Protein AF-0000000079854352 (afdb_homodimer)

Secondary structure (DSSP, 8-state):
-EEEEEPP----S-B-TT-EEEEEEEEEESEEEEEEEEEEESS-EEEEETTEEEEE-EEEEEEEE-GGG-EEEEEEESSSSSEEEEEEEEEHHHHHHH-SS--EEEEEEEEETTEEEEEEEEE-SS-EEEEEEEEEBSS-EEEEE--/-EEEEEPP----S-B-TT-EEEEEEEEEESEEEEEEEEEEESS-EEEEETTEEEEE-EEEEEEEE-GGG-EEEEEEEESSSSEEEEEEEEEHHHHHHH-SS--EEEEEEEEETTEEEEEEEEE-SS-EEEEEEEEEBSS-EEEEE--

Radius of gyration: 18.86 Å; Cα contacts (8 Å, |Δi|>4): 832; chains: 2; bounding box: 41×50×51 Å

Nearest PDB structures (foldseek):
  5j0c-assembly1_A  TM=2.618E-01  e=2.221E-01  Homo sapiens
  3rd7-assembly1_A  TM=5.286E-01  e=3.498E+00  Mycobacterium avium 104
  1xkz-assembly2_D  TM=5.334E-01  e=1.649E+00  Staphylococcus aureus
  4qfw-assembly2_B  TM=4.850E-01  e=5.774E+00  Yersinia pestis
  6byt-assembly1_A  TM=2.662E-01  e=8.596E-01  Alteromonas sp. LOR

Sequence (294 aa):
MKKTIRKNIINIPYSLHDSHIKKIKIQKIDDEDFVNIKILFKEGFYVPKDNDTIQIKGKLLFKQVDLDCSFVYIMGIKGLNCGKIAGRKYSLKSFVEKYEKVDMEIIDATYGYNMSNFSGYMYFKHKIKEFTIELYHFGDMIFLTEIMKKTIRKNIINIPYSLHDSHIKKIKIQKIDDEDFVNIKILFKEGFYVPKDNDTIQIKGKLLFKQVDLDCSFVYIMGIKGLNCGKIAGRKYSLKSFVEKYEKVDMEIIDATYGYNMSNFSGYMYFKHKIKEFTIELYHFGDMIFLTEI

Solvent-accessible surface area (backbone atoms only — not comparable to full-atom values): 14611 Å² total; per-residue (Å²): 106,42,79,45,79,47,74,65,52,76,86,56,83,59,39,56,61,73,19,33,38,29,34,63,42,83,39,83,51,102,43,93,72,30,25,29,40,38,40,35,36,73,70,17,34,29,32,73,37,96,95,47,72,45,77,38,50,42,36,40,37,35,30,44,26,30,56,93,65,15,34,33,37,43,34,37,60,51,64,91,84,41,28,45,31,45,35,36,34,30,42,41,67,58,42,41,69,71,43,66,66,52,46,33,34,27,60,48,57,29,40,18,75,37,34,43,35,40,28,36,40,32,58,52,98,88,47,71,26,38,35,37,38,39,42,27,28,82,42,48,38,31,40,39,27,70,106,105,43,79,46,79,47,73,66,51,79,86,58,84,58,39,54,60,73,19,32,39,30,34,61,43,81,38,84,50,103,42,94,73,31,25,29,39,38,41,35,36,74,71,17,34,30,32,73,38,98,94,47,72,47,76,40,51,41,37,40,38,36,30,44,26,31,55,93,65,15,34,34,37,45,33,36,61,51,62,90,84,41,29,45,30,45,35,36,35,30,42,41,66,58,41,41,70,72,42,66,65,50,46,33,34,27,61,46,58,28,41,20,76,38,34,42,35,39,29,35,39,32,56,52,98,89,49,71,27,39,32,39,39,39,42,26,28,82,41,49,37,31,42,39,28,72,103

pLDDT: mean 93.66, std 7.07, range [67.88, 98.88]

Organism: NCBI:txid1812858

Structure (mmCIF, N/CA/C/O backbone):
data_AF-0000000079854352-model_v1
#
loop_
_entity.id
_entity.type
_entity.pdbx_description
1 polymer 'Uncharacterized protein'
#
loop_
_atom_site.group_PDB
_atom_site.id
_atom_site.type_symbol
_atom_site.label_atom_id
_atom_site.label_alt_id
_atom_site.label_comp_id
_atom_site.label_asym_id
_atom_site.label_entity_id
_atom_site.label_seq_id
_atom_site.pdbx_PDB_ins_code
_atom_site.Cartn_x
_atom_site.Cartn_y
_atom_site.Cartn_z
_atom_site.occupancy
_atom_site.B_iso_or_equiv
_atom_site.auth_seq_id
_atom_site.auth_comp_id
_atom_site.auth_asym_id
_atom_site.auth_atom_id
_atom_site.pdbx_PDB_model_num
ATOM 1 N N . MET A 1 1 ? -12.906 -26.75 -4.938 1 82.56 1 MET A N 1
ATOM 2 C CA . MET A 1 1 ? -12.328 -25.453 -4.59 1 82.56 1 MET A CA 1
ATOM 3 C C . MET A 1 1 ? -13.406 -24.391 -4.465 1 82.56 1 MET A C 1
ATOM 5 O O . MET A 1 1 ? -14.359 -24.375 -5.25 1 82.56 1 MET A O 1
ATOM 9 N N . LYS A 1 2 ? -13.344 -23.797 -3.271 1 91.75 2 LYS A N 1
ATOM 10 C CA . LYS A 1 2 ? -14.273 -22.688 -3.059 1 91.75 2 LYS A CA 1
ATOM 11 C C . LYS A 1 2 ? -13.711 -21.391 -3.613 1 91.75 2 LYS A C 1
ATOM 13 O O . LYS A 1 2 ? -12.523 -21.094 -3.438 1 91.75 2 LYS A O 1
ATOM 18 N N . LYS A 1 3 ? -14.578 -20.688 -4.391 1 92.62 3 LYS A N 1
ATOM 19 C CA . LYS A 1 3 ? -14.203 -19.422 -4.992 1 92.62 3 LYS A CA 1
ATOM 20 C C . LYS A 1 3 ? -14.844 -18.25 -4.246 1 92.62 3 LYS A C 1
ATOM 22 O O . LYS A 1 3 ? -16.047 -18.234 -4.027 1 92.62 3 LYS A O 1
ATOM 27 N N . THR A 1 4 ? -14.023 -17.375 -3.707 1 91.56 4 THR A N 1
ATOM 28 C CA . THR A 1 4 ? -14.5 -16.141 -3.082 1 91.56 4 THR A CA 1
ATOM 29 C C . THR A 1 4 ? -13.945 -14.922 -3.805 1 91.56 4 THR A C 1
ATOM 31 O O . THR A 1 4 ? -12.727 -14.75 -3.898 1 91.56 4 THR A O 1
ATOM 34 N N . ILE A 1 5 ? -14.852 -14.062 -4.266 1 89.81 5 ILE A N 1
ATOM 35 C CA . ILE A 1 5 ? -14.461 -12.922 -5.086 1 89.81 5 ILE A CA 1
ATOM 36 C C . ILE A 1 5 ? -14.367 -11.664 -4.219 1 89.81 5 ILE A C 1
ATOM 38 O O . ILE A 1 5 ? -15.273 -11.383 -3.428 1 89.81 5 ILE A O 1
ATOM 42 N N . ARG A 1 6 ? -13.297 -10.945 -4.258 1 85.12 6 ARG A N 1
ATOM 43 C CA . ARG A 1 6 ? -13.188 -9.578 -3.758 1 85.12 6 ARG A CA 1
ATOM 44 C C . ARG A 1 6 ? -13.297 -8.57 -4.895 1 85.12 6 ARG A C 1
ATOM 46 O O . ARG A 1 6 ? -12.383 -8.453 -5.715 1 85.12 6 ARG A O 1
ATOM 53 N N . LYS A 1 7 ? -14.281 -7.812 -4.824 1 76.56 7 LYS A N 1
ATOM 54 C CA . LYS A 1 7 ? -14.5 -6.855 -5.902 1 76.56 7 LYS A CA 1
ATOM 55 C C . LYS A 1 7 ? -13.602 -5.629 -5.738 1 76.56 7 LYS A C 1
ATOM 57 O O . LYS A 1 7 ? -13.234 -5.27 -4.617 1 76.56 7 LYS A O 1
ATOM 62 N N . ASN A 1 8 ? -13.352 -5.023 -6.836 1 76.94 8 ASN A N 1
ATOM 63 C CA . ASN A 1 8 ? -12.578 -3.789 -6.812 1 76.94 8 ASN A CA 1
ATOM 64 C C . ASN A 1 8 ? -13.344 -2.66 -6.125 1 76.94 8 ASN A C 1
ATOM 66 O O . ASN A 1 8 ? -14.57 -2.611 -6.184 1 76.94 8 ASN A O 1
ATOM 70 N N . ILE A 1 9 ? -12.586 -1.917 -5.402 1 75 9 ILE A N 1
ATOM 71 C CA . ILE A 1 9 ? -13.188 -0.743 -4.781 1 75 9 ILE A CA 1
ATOM 72 C C . ILE A 1 9 ? -13.391 0.347 -5.832 1 75 9 ILE A C 1
ATOM 74 O O . ILE A 1 9 ? -12.43 0.944 -6.316 1 75 9 ILE A O 1
ATOM 78 N N . ILE A 1 10 ? -14.641 0.593 -6.16 1 68.62 10 ILE A N 1
ATOM 79 C CA . ILE A 1 10 ? -14.867 1.55 -7.238 1 68.62 10 ILE A CA 1
ATOM 80 C C . ILE A 1 10 ? -15.664 2.742 -6.711 1 68.62 10 ILE A C 1
ATOM 82 O O . ILE A 1 10 ? -15.656 3.816 -7.316 1 68.62 10 ILE A O 1
ATOM 86 N N . ASN A 1 11 ? -16.297 2.555 -5.621 1 71.31 11 ASN A N 1
ATOM 87 C CA . ASN A 1 11 ? -17.109 3.658 -5.121 1 71.31 11 ASN A CA 1
ATOM 88 C C . ASN A 1 11 ? -16.438 4.355 -3.938 1 71.31 11 ASN A C 1
ATOM 90 O O . ASN A 1 11 ? -16.469 3.848 -2.816 1 71.31 11 ASN A O 1
ATOM 94 N N . ILE A 1 12 ? -15.812 5.395 -4.223 1 78.19 12 ILE A N 1
ATOM 95 C CA . ILE A 1 12 ? -15.188 6.18 -3.164 1 78.19 12 ILE A CA 1
ATOM 96 C C . ILE A 1 12 ? -15.758 7.598 -3.166 1 78.19 12 ILE A C 1
ATOM 98 O O . ILE A 1 12 ? -15.945 8.195 -4.227 1 78.19 12 ILE A O 1
ATOM 102 N N . PRO A 1 13 ? -16.047 8.102 -2.037 1 83.38 13 PRO A N 1
ATOM 103 C CA . PRO A 1 13 ? -16.625 9.453 -1.987 1 83.38 13 PRO A CA 1
ATOM 104 C C . PRO A 1 13 ? -15.648 10.523 -2.484 1 83.38 13 PRO A C 1
ATOM 106 O O . PRO A 1 13 ? -16.078 11.523 -3.057 1 83.38 13 PRO A O 1
ATOM 109 N N . TYR A 1 14 ? -14.375 10.305 -2.273 1 92.38 14 TYR A N 1
ATOM 110 C CA . TYR A 1 14 ? -13.336 11.234 -2.691 1 92.38 14 TYR A CA 1
ATOM 111 C C . TYR A 1 14 ? -12.148 10.484 -3.287 1 92.38 14 TYR A C 1
ATOM 113 O O . TYR A 1 14 ? -11.773 9.414 -2.805 1 92.38 14 TYR A O 1
ATOM 121 N N . SER A 1 15 ? -11.664 11.055 -4.289 1 92.81 15 SER A N 1
ATOM 122 C CA . SER A 1 15 ? -10.445 10.531 -4.902 1 92.81 15 SER A CA 1
ATOM 123 C C . SER A 1 15 ? -9.234 11.367 -4.512 1 92.81 15 SER A C 1
ATOM 125 O O . SER A 1 15 ? -9.242 12.594 -4.66 1 92.81 15 SER A O 1
ATOM 127 N N . LEU A 1 16 ? -8.281 10.672 -4.012 1 96 16 LEU A N 1
ATOM 128 C CA . LEU A 1 16 ? -7.051 11.359 -3.635 1 96 16 LEU A CA 1
ATOM 129 C C . LEU A 1 16 ? -6.051 11.359 -4.785 1 96 16 LEU A C 1
ATOM 131 O O . LEU A 1 16 ? -5.02 12.031 -4.719 1 96 16 LEU A O 1
ATOM 135 N N . HIS A 1 17 ? -6.355 10.57 -5.844 1 95.19 17 HIS A N 1
ATOM 136 C CA . HIS A 1 17 ? -5.48 10.5 -7.008 1 95.19 17 HIS A CA 1
ATOM 137 C C . HIS A 1 17 ? -5.195 11.883 -7.574 1 95.19 17 HIS A C 1
ATOM 139 O O . HIS A 1 17 ? -6.109 12.688 -7.742 1 95.19 17 HIS A O 1
ATOM 145 N N . ASP A 1 18 ? -3.854 12.211 -7.75 1 96 18 ASP A N 1
ATOM 146 C CA . ASP A 1 18 ? -3.34 13.445 -8.344 1 96 18 ASP A CA 1
ATOM 147 C C . ASP A 1 18 ? -3.402 14.602 -7.34 1 96 18 ASP A C 1
ATOM 149 O O . ASP A 1 18 ? -3.055 15.734 -7.672 1 96 18 ASP A O 1
ATOM 153 N N . SER A 1 19 ? -3.943 14.406 -6.176 1 97.69 19 SER A N 1
ATOM 154 C CA . SER A 1 19 ? -3.859 15.445 -5.156 1 97.69 19 SER A CA 1
ATOM 155 C C . SER A 1 19 ? -2.432 15.602 -4.645 1 97.69 19 SER A C 1
ATOM 157 O O . SER A 1 19 ? -1.662 14.641 -4.625 1 97.69 19 SER A O 1
ATOM 159 N N . HIS A 1 20 ? -2.098 16.797 -4.156 1 98.56 20 HIS A N 1
ATOM 160 C CA . HIS A 1 20 ? -0.76 17.094 -3.654 1 98.56 20 HIS A CA 1
ATOM 161 C C . HIS A 1 20 ? -0.781 17.359 -2.154 1 98.56 20 HIS A C 1
ATOM 163 O O . HIS A 1 20 ? -1.388 18.328 -1.702 1 98.56 20 HIS A O 1
ATOM 169 N N . ILE A 1 21 ? -0.129 16.516 -1.43 1 98.81 21 ILE A N 1
ATOM 170 C CA . ILE A 1 21 ? 0.069 16.766 -0.007 1 98.81 21 ILE A CA 1
ATOM 171 C C . ILE A 1 21 ? 1.054 17.922 0.179 1 98.81 21 ILE A C 1
ATOM 173 O O . ILE A 1 21 ? 2.123 17.938 -0.437 1 98.81 21 ILE A O 1
ATOM 177 N N . LYS A 1 22 ? 0.678 18.828 1.023 1 98.62 22 LYS A N 1
ATOM 178 C CA . LYS A 1 22 ? 1.536 19.969 1.292 1 98.62 22 LYS A CA 1
ATOM 179 C C . LYS A 1 22 ? 2.178 19.875 2.674 1 98.62 22 LYS A C 1
ATOM 181 O O . LYS A 1 22 ? 3.277 20.375 2.893 1 98.62 22 LYS A O 1
ATOM 186 N N . LYS A 1 23 ? 1.435 19.234 3.609 1 98.62 23 LYS A N 1
ATOM 187 C CA . LYS A 1 23 ? 1.903 19.172 4.992 1 98.62 23 LYS A CA 1
ATOM 188 C C . LYS A 1 23 ? 1.235 18.016 5.742 1 98.62 23 LYS A C 1
ATOM 190 O O . LYS A 1 23 ? 0.05 17.75 5.543 1 98.62 23 LYS A O 1
ATOM 195 N N . ILE A 1 24 ? 2.006 17.359 6.574 1 98.69 24 ILE A N 1
ATOM 196 C CA . ILE A 1 24 ? 1.508 16.359 7.516 1 98.69 24 ILE A CA 1
ATOM 197 C C . ILE A 1 24 ? 1.731 16.844 8.945 1 98.69 24 ILE A C 1
ATOM 199 O O . ILE A 1 24 ? 2.846 17.234 9.312 1 98.69 24 ILE A O 1
ATOM 203 N N . LYS A 1 25 ? 0.695 16.781 9.727 1 98.44 25 LYS A N 1
ATOM 204 C CA . LYS A 1 25 ? 0.783 17.266 11.094 1 98.44 25 LYS A CA 1
ATOM 205 C C . LYS A 1 25 ? 0.427 16.172 12.094 1 98.44 25 LYS A C 1
ATOM 207 O O . LYS A 1 25 ? -0.536 15.43 11.898 1 98.44 25 LYS A O 1
ATOM 212 N N . ILE A 1 26 ? 1.192 16.156 13.117 1 97.75 26 ILE A N 1
ATOM 213 C CA . ILE A 1 26 ? 0.905 15.258 14.234 1 97.75 26 ILE A CA 1
ATOM 214 C C . ILE A 1 26 ? 0.174 16.031 15.336 1 97.75 26 ILE A C 1
ATOM 216 O O . ILE A 1 26 ? 0.629 17.078 15.766 1 97.75 26 ILE A O 1
ATOM 220 N N . GLN A 1 27 ? -0.909 15.516 15.68 1 97.25 27 GLN A N 1
ATOM 221 C CA . GLN A 1 27 ? -1.675 16.109 16.766 1 97.25 27 GLN A CA 1
ATOM 222 C C . GLN A 1 27 ? -1.725 15.164 17.969 1 97.25 27 GLN A C 1
ATOM 224 O O . GLN A 1 27 ? -2.328 14.094 17.906 1 97.25 27 GLN A O 1
ATOM 229 N N . LYS A 1 28 ? -1.214 15.625 19.016 1 94.81 28 LYS A N 1
ATOM 230 C CA . LYS A 1 28 ? -1.262 14.828 20.234 1 94.81 28 LYS A CA 1
ATOM 231 C C . LYS A 1 28 ? -2.68 14.758 20.797 1 94.81 28 LYS A C 1
ATOM 233 O O . LYS A 1 28 ? -3.441 15.719 20.688 1 94.81 28 LYS A O 1
ATOM 238 N N . ILE A 1 29 ? -2.922 13.617 21.328 1 94.75 29 ILE A N 1
ATOM 239 C CA . ILE A 1 29 ? -4.211 13.43 21.969 1 94.75 29 ILE A CA 1
ATOM 240 C C . ILE A 1 29 ? -3.998 12.898 23.391 1 94.75 29 ILE A C 1
ATOM 242 O O . ILE A 1 29 ? -2.859 12.75 23.844 1 94.75 29 ILE A O 1
ATOM 246 N N . ASP A 1 30 ? -5.16 12.789 24.094 1 88.88 30 ASP A N 1
ATOM 247 C CA . ASP A 1 30 ? -5.09 12.312 25.469 1 88.88 30 ASP A CA 1
ATOM 248 C C . ASP A 1 30 ? -4.801 10.812 25.531 1 88.88 30 ASP A C 1
ATOM 250 O O . ASP A 1 30 ? -5.609 10.039 26.031 1 88.88 30 ASP A O 1
ATOM 254 N N . ASP A 1 31 ? -3.963 10.344 24.797 1 85.12 31 ASP A N 1
ATOM 255 C CA . ASP A 1 31 ? -3.475 8.969 24.75 1 85.12 31 ASP A CA 1
ATOM 256 C C . ASP A 1 31 ? -1.971 8.93 24.484 1 85.12 31 ASP A C 1
ATOM 258 O O . ASP A 1 31 ? -1.459 9.695 23.656 1 85.12 31 ASP A O 1
ATOM 262 N N . GLU A 1 32 ? -1.331 8.156 25.203 1 84 32 GLU A N 1
ATOM 263 C CA . GLU A 1 32 ? 0.126 8.148 25.125 1 84 32 GLU A CA 1
ATOM 264 C C . GLU A 1 32 ? 0.606 7.312 23.938 1 84 32 GLU A C 1
ATOM 266 O O . GLU A 1 32 ? 1.719 7.508 23.453 1 84 32 GLU A O 1
ATOM 271 N N . ASP A 1 33 ? -0.239 6.43 23.5 1 89.88 33 ASP A N 1
ATOM 272 C CA . ASP A 1 33 ? 0.223 5.453 22.516 1 89.88 33 ASP A CA 1
ATOM 273 C C . ASP A 1 33 ? -0.175 5.859 21.094 1 89.88 33 ASP A C 1
ATOM 275 O O . ASP A 1 33 ? 0.385 5.359 20.125 1 89.88 33 ASP A O 1
ATOM 279 N N . PHE A 1 34 ? -1.138 6.809 21.047 1 95.69 34 PHE A N 1
ATOM 280 C CA . PHE A 1 34 ? -1.687 7.129 19.734 1 95.69 34 PHE A CA 1
ATOM 281 C C . PHE A 1 34 ? -1.752 8.641 19.531 1 95.69 34 PHE A C 1
ATOM 283 O O . PHE A 1 34 ? -1.717 9.406 20.5 1 95.69 34 PHE A O 1
ATOM 290 N N . VAL A 1 35 ? -1.766 9.039 18.328 1 97.94 35 VAL A N 1
ATOM 291 C CA . VAL A 1 35 ? -1.919 10.438 17.953 1 97.94 35 VAL A CA 1
ATOM 292 C C . VAL A 1 35 ? -2.93 10.555 16.812 1 97.94 35 VAL A C 1
ATOM 294 O O . VAL A 1 35 ? -3.365 9.547 16.266 1 97.94 35 VAL A O 1
ATOM 297 N N . ASN A 1 36 ? -3.338 11.727 16.594 1 98.06 36 ASN A N 1
ATOM 298 C CA . ASN A 1 36 ? -4.047 12.016 15.352 1 98.06 36 ASN A CA 1
ATOM 299 C C . ASN A 1 36 ? -3.119 12.617 14.305 1 98.06 36 ASN A C 1
ATOM 301 O O . ASN A 1 36 ? -2.158 13.312 14.641 1 98.06 36 ASN A O 1
ATOM 305 N N . ILE A 1 37 ? -3.398 12.336 13.062 1 98.56 37 ILE A N 1
ATOM 306 C CA . ILE A 1 37 ? -2.625 12.883 11.953 1 98.56 37 ILE A CA 1
ATOM 307 C C . ILE A 1 37 ? -3.537 13.703 11.039 1 98.56 37 ILE A C 1
ATOM 309 O O . ILE A 1 37 ? -4.629 13.258 10.688 1 98.56 37 ILE A O 1
ATOM 313 N N . LYS A 1 38 ? -3.074 14.883 10.734 1 98.44 38 LYS A N 1
ATOM 314 C CA . LYS A 1 38 ? -3.738 15.711 9.734 1 98.44 38 LYS A CA 1
ATOM 315 C C . LYS A 1 38 ? -2.893 15.828 8.469 1 98.44 38 LYS A C 1
ATOM 317 O O . LYS A 1 38 ? -1.7 16.141 8.539 1 98.44 38 LYS A O 1
ATOM 322 N N . ILE A 1 39 ? -3.518 15.57 7.363 1 98.69 39 ILE A N 1
ATOM 323 C CA . ILE A 1 39 ? -2.857 15.766 6.078 1 98.69 39 ILE A CA 1
ATOM 324 C C . ILE A 1 39 ? -3.498 16.938 5.344 1 98.69 39 ILE A C 1
ATOM 326 O O . ILE A 1 39 ? -4.703 16.938 5.082 1 98.69 39 ILE A O 1
ATOM 330 N N . LEU A 1 40 ? -2.689 17.859 5.047 1 98.62 40 LEU A N 1
ATOM 331 C CA . LEU A 1 40 ? -3.125 19.062 4.328 1 98.62 40 LEU A CA 1
ATOM 332 C C . LEU A 1 40 ? -2.693 19 2.867 1 98.62 40 LEU A C 1
ATOM 334 O O . LEU A 1 40 ? -1.594 18.531 2.559 1 98.62 40 LEU A O 1
ATOM 338 N N . PHE A 1 41 ? -3.496 19.594 2.039 1 98.5 41 PHE A N 1
ATOM 339 C CA . PHE A 1 41 ? -3.266 19.531 0.601 1 98.5 41 PHE A CA 1
ATOM 340 C C . PHE A 1 41 ? -3.053 20.922 0.025 1 98.5 41 PHE A C 1
ATOM 342 O O . PHE A 1 41 ? -3.582 21.906 0.551 1 98.5 41 PHE A O 1
ATOM 349 N N . LYS A 1 42 ? -2.305 20.984 -1.042 1 97.62 42 LYS A N 1
ATOM 350 C CA . LYS A 1 42 ? -2.068 22.25 -1.725 1 97.62 42 LYS A CA 1
ATOM 351 C C . LYS A 1 42 ? -3.367 22.828 -2.287 1 97.62 42 LYS A C 1
ATOM 353 O O . LYS A 1 42 ? -3.68 24 -2.068 1 97.62 42 LYS A O 1
ATOM 358 N N . GLU A 1 43 ? -4.145 21.938 -2.975 1 96.5 43 GLU A N 1
ATOM 359 C CA . GLU A 1 43 ? -5.352 22.406 -3.646 1 96.5 43 GLU A CA 1
ATOM 360 C C . GLU A 1 43 ? -6.555 21.547 -3.289 1 96.5 43 GLU A C 1
ATOM 362 O O . GLU A 1 43 ? -7.613 21.656 -3.914 1 96.5 43 GLU A O 1
ATOM 367 N N . GLY A 1 44 ? -6.395 20.672 -2.377 1 96.62 44 GLY A N 1
ATOM 368 C CA . GLY A 1 44 ? -7.477 19.766 -2.016 1 96.62 44 GLY A CA 1
ATOM 369 C C . GLY A 1 44 ? -7.406 18.438 -2.736 1 96.62 44 GLY A C 1
ATOM 370 O O . GLY A 1 44 ? -6.316 17.906 -2.984 1 96.62 44 GLY A O 1
ATOM 371 N N . PHE A 1 45 ? -8.562 17.828 -2.818 1 96.62 45 PHE A N 1
ATOM 372 C CA . PHE A 1 45 ? -8.695 16.562 -3.527 1 96.62 45 PHE A CA 1
ATOM 373 C C . PHE A 1 45 ? -9.969 16.547 -4.371 1 96.62 45 PHE A C 1
ATOM 375 O O . PHE A 1 45 ? -10.469 17.609 -4.773 1 96.62 45 PHE A O 1
ATOM 382 N N . TYR A 1 46 ? -10.453 15.312 -4.812 1 94.5 46 TYR A N 1
ATOM 383 C CA . TYR A 1 46 ? -11.414 15.32 -5.906 1 94.5 46 TYR A CA 1
ATOM 384 C C . TYR A 1 46 ? -12.656 14.516 -5.547 1 94.5 46 TYR A C 1
ATOM 386 O O . TYR A 1 46 ? -12.57 13.523 -4.809 1 94.5 46 TYR A O 1
ATOM 394 N N . VAL A 1 47 ? -13.734 14.914 -6.102 1 91 47 VAL A N 1
ATOM 395 C CA . VAL A 1 47 ? -14.984 14.164 -6.086 1 91 47 VAL A CA 1
ATOM 396 C C . VAL A 1 47 ? -15.219 13.516 -7.449 1 91 47 VAL A C 1
ATOM 398 O O . VAL A 1 47 ? -15.266 14.203 -8.469 1 91 47 VAL A O 1
ATOM 401 N N . PRO A 1 48 ? -15.281 12.148 -7.348 1 84.44 48 PRO A N 1
ATOM 402 C CA . PRO A 1 48 ? -15.586 11.508 -8.625 1 84.44 48 PRO A CA 1
ATOM 403 C C . PRO A 1 48 ? -17.016 11.773 -9.094 1 84.44 48 PRO A C 1
ATOM 405 O O . PRO A 1 48 ? -17.953 11.633 -8.312 1 84.44 48 PRO A O 1
ATOM 408 N N . LYS A 1 49 ? -17.172 12.461 -10.242 1 77.69 49 LYS A N 1
ATOM 409 C CA . LYS A 1 49 ? -18.469 12.688 -10.844 1 77.69 49 LYS A CA 1
ATOM 410 C C . LYS A 1 49 ? -18.562 12.07 -12.242 1 77.69 49 LYS A C 1
ATOM 412 O O . LYS A 1 49 ? -17.828 12.477 -13.148 1 77.69 49 LYS A O 1
ATOM 417 N N . ASP A 1 50 ? -19.484 11.109 -12.414 1 72.88 50 ASP A N 1
ATOM 418 C CA . ASP A 1 50 ? -19.719 10.453 -13.695 1 72.88 50 ASP A CA 1
ATOM 419 C C . ASP A 1 50 ? -18.484 10.547 -14.594 1 72.88 50 ASP A C 1
ATOM 421 O O . ASP A 1 50 ? -17.453 9.938 -14.305 1 72.88 50 ASP A O 1
ATOM 425 N N . ASN A 1 51 ? -18.469 11.406 -15.484 1 67.88 51 ASN A N 1
ATOM 426 C CA . ASN A 1 51 ? -17.375 11.492 -16.438 1 67.88 51 ASN A CA 1
ATOM 427 C C . ASN A 1 51 ? -16.453 12.672 -16.141 1 67.88 51 ASN A C 1
ATOM 429 O O . ASN A 1 51 ? -15.828 13.227 -17.047 1 67.88 51 ASN A O 1
ATOM 433 N N . ASP A 1 52 ? -16.594 13.109 -14.93 1 78.5 52 ASP A N 1
ATOM 434 C CA . ASP A 1 52 ? -15.773 14.266 -14.594 1 78.5 52 ASP A CA 1
ATOM 435 C C . ASP A 1 52 ? -15.328 14.219 -13.133 1 78.5 52 ASP A C 1
ATOM 437 O O . ASP A 1 52 ? -15.633 13.258 -12.422 1 78.5 52 ASP A O 1
ATOM 441 N N . THR A 1 53 ? -14.297 14.969 -12.805 1 84.12 53 THR A N 1
ATOM 442 C CA . THR A 1 53 ? -13.859 15.148 -11.422 1 84.12 53 THR A CA 1
ATOM 443 C C . THR A 1 53 ? -13.906 16.625 -11.031 1 84.12 53 THR A C 1
ATOM 445 O O . THR A 1 53 ? -13.594 17.5 -11.836 1 84.12 53 THR A O 1
ATOM 448 N N . ILE A 1 54 ? -14.438 16.891 -9.828 1 90.25 54 ILE A N 1
ATOM 449 C CA . ILE A 1 54 ? -14.461 18.25 -9.281 1 90.25 54 ILE A CA 1
ATOM 450 C C . ILE A 1 54 ? -13.484 18.344 -8.117 1 90.25 54 ILE A C 1
ATOM 452 O O . ILE A 1 54 ? -13.469 17.484 -7.23 1 90.25 54 ILE A O 1
ATOM 456 N N . GLN A 1 55 ? -12.68 19.328 -8.25 1 94.06 55 GLN A N 1
ATOM 457 C CA . GLN A 1 55 ? -11.734 19.562 -7.16 1 94.06 55 GLN A CA 1
ATOM 458 C C . GLN A 1 55 ? -12.422 20.234 -5.973 1 94.06 55 GLN A C 1
ATOM 460 O O . GLN A 1 55 ? -13.242 21.141 -6.156 1 94.06 55 GLN A O 1
ATOM 465 N N . ILE A 1 56 ? -12.102 19.797 -4.766 1 94.94 56 ILE A N 1
ATOM 466 C CA . ILE A 1 56 ? -12.672 20.375 -3.557 1 94.94 56 ILE A CA 1
ATOM 467 C C . ILE A 1 56 ? -11.578 20.594 -2.516 1 94.94 56 ILE A C 1
ATOM 469 O O . ILE A 1 56 ? -10.656 19.781 -2.398 1 94.94 56 ILE A O 1
ATOM 473 N N . LYS A 1 57 ? -11.727 21.672 -1.815 1 96.19 57 LYS A N 1
ATOM 474 C CA . LYS A 1 57 ? -10.789 21.922 -0.723 1 96.19 57 LYS A CA 1
ATOM 475 C C . LYS A 1 57 ? -11.141 21.094 0.505 1 96.19 57 LYS A C 1
ATOM 477 O O . LYS A 1 57 ? -12.32 20.875 0.795 1 96.19 57 LYS A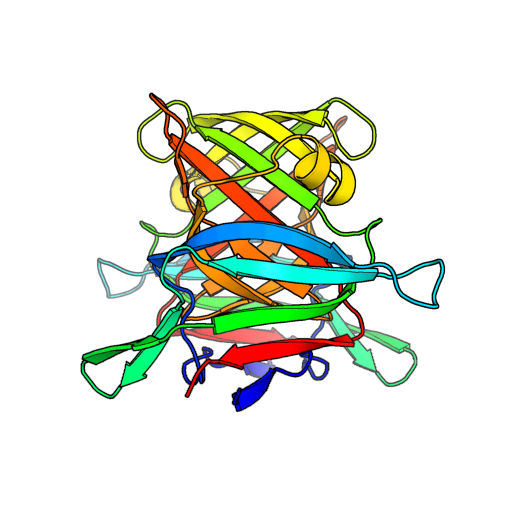 O 1
ATOM 482 N N . GLY A 1 58 ? -10.055 20.672 1.173 1 96 58 GLY A N 1
ATOM 483 C CA . GLY A 1 58 ? -10.266 19.875 2.375 1 96 58 GLY A CA 1
ATOM 484 C C . GLY A 1 58 ? -8.977 19.312 2.947 1 96 58 GLY A C 1
ATOM 485 O O . GLY A 1 58 ? -7.883 19.641 2.473 1 96 58 GLY A O 1
ATOM 486 N N . LYS A 1 59 ? -9.172 18.578 4.031 1 97.31 59 LYS A N 1
ATOM 487 C CA . LYS A 1 59 ? -8.055 17.906 4.68 1 97.31 59 LYS A CA 1
ATOM 488 C C . LYS A 1 59 ? -8.453 16.5 5.148 1 97.31 59 LYS A C 1
ATOM 490 O O . LYS A 1 59 ? -9.633 16.156 5.152 1 97.31 59 LYS A O 1
ATOM 495 N N . LEU A 1 60 ? -7.473 15.695 5.387 1 97.62 60 LEU A N 1
ATOM 496 C CA . LEU A 1 60 ? -7.703 14.375 5.957 1 97.62 60 LEU A CA 1
ATOM 497 C C . LEU A 1 60 ? -7.324 14.344 7.434 1 97.62 60 LEU A C 1
ATOM 499 O O . LEU A 1 60 ? -6.305 14.922 7.828 1 97.62 60 LEU A O 1
ATOM 503 N N . LEU A 1 61 ? -8.172 13.695 8.156 1 97.69 61 LEU A N 1
ATOM 504 C CA . LEU A 1 61 ? -7.879 13.453 9.562 1 97.69 61 LEU A CA 1
ATOM 505 C C . LEU A 1 61 ? -7.875 11.961 9.867 1 97.69 61 LEU A C 1
ATOM 507 O O . LEU A 1 61 ? -8.844 11.258 9.555 1 97.69 61 LEU A O 1
ATOM 511 N N . PHE A 1 62 ? -6.793 11.445 10.422 1 97.62 62 PHE A N 1
ATOM 512 C CA . PHE A 1 62 ? -6.695 10.07 10.914 1 97.62 62 PHE A CA 1
ATOM 513 C C . PHE A 1 62 ? -6.695 10.039 12.438 1 97.62 62 PHE A C 1
ATOM 515 O O . PHE A 1 62 ? -5.84 10.664 13.078 1 97.62 62 PHE A O 1
ATOM 522 N N . LYS A 1 63 ? -7.602 9.312 12.93 1 95.94 63 LYS A N 1
ATOM 523 C CA . LYS A 1 63 ? -7.711 9.234 14.383 1 95.94 63 LYS A CA 1
ATOM 524 C C . LYS A 1 63 ? -6.969 8.016 14.93 1 95.94 63 LYS A C 1
ATOM 526 O O . LYS A 1 63 ? -6.996 6.945 14.328 1 95.94 63 LYS A O 1
ATOM 531 N N . GLN A 1 64 ? -6.227 8.227 16.094 1 96.5 64 GLN A N 1
ATOM 532 C CA . GLN A 1 64 ? -5.578 7.172 16.859 1 96.5 64 GLN A CA 1
ATOM 533 C C . GLN A 1 64 ? -4.559 6.418 16.016 1 96.5 64 GLN A C 1
ATOM 535 O O . GLN A 1 64 ? -4.598 5.188 15.93 1 96.5 64 GLN A O 1
ATOM 540 N N . VAL A 1 65 ? -3.701 7.152 15.398 1 97.81 65 VAL A N 1
ATOM 541 C CA . VAL A 1 65 ? -2.609 6.602 14.609 1 97.81 65 VAL A CA 1
ATOM 542 C C . VAL A 1 65 ? -1.521 6.059 15.531 1 97.81 65 VAL A C 1
ATOM 544 O O . VAL A 1 65 ? -1.152 6.703 16.516 1 97.81 65 VAL A O 1
ATOM 547 N N . ASP A 1 66 ? -1.075 4.895 15.266 1 97.5 66 ASP A N 1
ATOM 548 C CA . ASP A 1 66 ? 0.068 4.309 15.961 1 97.5 66 ASP A CA 1
ATOM 549 C C . ASP A 1 66 ? 1.381 4.719 15.297 1 97.5 66 ASP A C 1
ATOM 551 O O . ASP A 1 66 ? 1.739 4.195 14.242 1 97.5 66 ASP A O 1
ATOM 555 N N . LEU A 1 67 ? 2.115 5.535 15.922 1 96.19 67 LEU A N 1
ATOM 556 C CA . LEU A 1 67 ? 3.334 6.082 15.336 1 96.19 67 LEU A CA 1
ATOM 557 C C . LEU A 1 67 ? 4.402 5 15.195 1 96.19 67 LEU A C 1
ATOM 559 O O . LEU A 1 67 ? 5.25 5.074 14.305 1 96.19 67 LEU A O 1
ATOM 563 N N . ASP A 1 68 ? 4.391 4.016 16.016 1 94.25 68 ASP A N 1
ATOM 564 C CA . ASP A 1 68 ? 5.391 2.951 15.984 1 94.25 68 ASP A CA 1
ATOM 565 C C . ASP A 1 68 ? 5.188 2.039 14.773 1 94.25 68 ASP A C 1
ATOM 567 O O . ASP A 1 68 ? 6.09 1.284 14.406 1 94.25 68 ASP A O 1
ATOM 571 N N . CYS A 1 69 ? 4.02 2.09 14.172 1 96.12 69 CYS A N 1
ATOM 572 C CA . CYS A 1 69 ? 3.691 1.217 13.047 1 96.12 69 CYS A CA 1
ATOM 573 C C . CYS A 1 69 ? 3.395 2.029 11.789 1 96.12 69 CYS A C 1
ATOM 575 O O . CYS A 1 69 ? 2.721 1.547 10.883 1 96.12 69 CYS A O 1
ATOM 577 N N . SER A 1 70 ? 3.766 3.254 11.812 1 97.94 70 SER A N 1
ATOM 578 C CA . SER A 1 70 ? 3.541 4.125 10.656 1 97.94 70 SER A CA 1
ATOM 579 C C . SER A 1 70 ? 4.859 4.652 10.102 1 97.94 70 SER A C 1
ATOM 581 O O . SER A 1 70 ? 5.707 5.133 10.852 1 97.94 70 SER A O 1
ATOM 583 N N . PHE A 1 71 ? 5 4.594 8.758 1 98.5 71 PHE A N 1
ATOM 584 C CA . PHE A 1 71 ? 6.297 4.855 8.148 1 98.5 71 PHE A CA 1
ATOM 585 C C . PHE A 1 71 ? 6.137 5.621 6.844 1 98.5 71 PHE A C 1
ATOM 587 O O . PHE A 1 71 ? 5.051 5.641 6.258 1 98.5 71 PHE A O 1
ATOM 594 N N . VAL A 1 72 ? 7.199 6.266 6.457 1 98.81 72 VAL A N 1
ATOM 595 C CA . VAL A 1 72 ? 7.297 6.941 5.168 1 98.81 72 VAL A CA 1
ATOM 596 C C . VAL A 1 72 ? 8.562 6.492 4.445 1 98.81 72 VAL A C 1
ATOM 598 O O . VAL A 1 72 ? 9.648 6.469 5.031 1 98.81 72 VAL A O 1
ATOM 601 N N . TYR A 1 73 ? 8.438 6.039 3.26 1 98.75 73 TYR A N 1
ATOM 602 C CA . TYR A 1 73 ? 9.547 5.707 2.379 1 98.75 73 TYR A CA 1
ATOM 603 C C . TYR A 1 73 ? 9.766 6.797 1.34 1 98.75 73 TYR A C 1
ATOM 605 O O . TYR A 1 73 ? 8.828 7.234 0.677 1 98.75 73 TYR A O 1
ATOM 613 N N . ILE A 1 74 ? 10.953 7.27 1.231 1 98.62 74 ILE A N 1
ATOM 614 C CA . ILE A 1 74 ? 11.383 8.141 0.142 1 98.62 74 ILE A CA 1
ATOM 615 C C . ILE A 1 74 ? 12.469 7.453 -0.678 1 98.62 74 ILE A C 1
ATOM 617 O O . ILE A 1 74 ? 13.547 7.148 -0.162 1 98.62 74 ILE A O 1
ATOM 621 N N . MET A 1 75 ? 12.18 7.262 -1.95 1 98.06 75 MET A N 1
ATOM 622 C CA . MET A 1 75 ? 13.031 6.375 -2.738 1 98.06 75 MET A CA 1
ATOM 623 C C . MET A 1 75 ? 13.391 7.016 -4.074 1 98.06 75 MET A C 1
ATOM 625 O O . MET A 1 75 ? 12.508 7.363 -4.859 1 98.06 75 MET A O 1
ATOM 629 N N . GLY A 1 76 ? 14.664 7.148 -4.293 1 97.19 76 GLY A N 1
ATOM 630 C CA . GLY A 1 76 ? 15.148 7.43 -5.633 1 97.19 76 GLY A CA 1
ATOM 631 C C . GLY A 1 76 ? 15.336 6.18 -6.473 1 97.19 76 GLY A C 1
ATOM 632 O O . GLY A 1 76 ? 15.969 5.219 -6.027 1 97.19 76 GLY A O 1
ATOM 633 N N . ILE A 1 77 ? 14.711 6.129 -7.602 1 96.69 77 ILE A N 1
ATOM 634 C CA . ILE A 1 77 ? 14.844 4.988 -8.5 1 96.69 77 ILE A CA 1
ATOM 635 C C . ILE A 1 77 ? 15.797 5.344 -9.641 1 96.69 77 ILE A C 1
ATOM 637 O O . ILE A 1 77 ? 15.578 6.316 -10.367 1 96.69 77 ILE A O 1
ATOM 641 N N . LYS A 1 78 ? 16.906 4.527 -9.664 1 91.38 78 LYS A N 1
ATOM 642 C CA . LYS A 1 78 ? 17.828 4.719 -10.773 1 91.38 78 LYS A CA 1
ATOM 643 C C . LYS A 1 78 ? 17.312 4.047 -12.047 1 91.38 78 LYS A C 1
ATOM 645 O O . LYS A 1 78 ? 17.078 2.834 -12.062 1 91.38 78 LYS A O 1
ATOM 650 N N . GLY A 1 79 ? 16.906 4.801 -13.078 1 79.94 79 GLY A N 1
ATOM 651 C CA . GLY A 1 79 ? 16.312 4.309 -14.312 1 79.94 79 GLY A CA 1
ATOM 652 C C . GLY A 1 79 ? 14.961 4.945 -14.609 1 79.94 79 GLY A C 1
ATOM 653 O O . GLY A 1 79 ? 14.547 5.887 -13.93 1 79.94 79 GLY A O 1
ATOM 654 N N . LEU A 1 80 ? 14.273 4.543 -15.523 1 75.25 80 LEU A N 1
ATOM 655 C CA . LEU A 1 80 ? 13.031 5.195 -15.914 1 75.25 80 LEU A CA 1
ATOM 656 C C . LEU A 1 80 ? 11.875 4.766 -15.016 1 75.25 80 LEU A C 1
ATOM 658 O O . LEU A 1 80 ? 11.133 5.609 -14.508 1 75.25 80 LEU A O 1
ATOM 662 N N . ASN A 1 81 ? 11.719 3.607 -14.633 1 86.5 81 ASN A N 1
ATOM 663 C CA . ASN A 1 81 ? 10.602 3.15 -13.805 1 86.5 81 ASN A CA 1
ATOM 664 C C . ASN A 1 81 ? 11.023 2.018 -12.875 1 86.5 81 ASN A C 1
ATOM 666 O O . ASN A 1 81 ? 10.523 1.918 -11.75 1 86.5 81 ASN A O 1
ATOM 670 N N . CYS A 1 82 ? 11.836 1.304 -13.297 1 95.62 82 CYS A N 1
ATOM 671 C CA . CYS A 1 82 ? 12.414 0.208 -12.523 1 95.62 82 CYS A CA 1
ATOM 672 C C . CYS A 1 82 ? 13.93 0.336 -12.438 1 95.62 82 CYS A C 1
ATOM 674 O O . CYS A 1 82 ? 14.555 0.946 -13.305 1 95.62 82 CYS A O 1
ATOM 676 N N . GLY A 1 83 ? 14.5 -0.2 -11.375 1 96.88 83 GLY A N 1
ATOM 677 C CA . GLY A 1 83 ? 15.938 -0.145 -11.195 1 96.88 83 GLY A CA 1
ATOM 678 C C . GLY A 1 83 ? 16.359 -0.108 -9.742 1 96.88 83 GLY A C 1
ATOM 679 O O . GLY A 1 83 ? 15.578 -0.449 -8.852 1 96.88 83 GLY A O 1
ATOM 680 N N . LYS A 1 84 ? 17.578 0.242 -9.578 1 97.38 84 LYS A N 1
ATOM 681 C CA . LYS A 1 84 ? 18.141 0.318 -8.227 1 97.38 84 LYS A CA 1
ATOM 682 C C . LYS A 1 84 ? 17.469 1.416 -7.414 1 97.38 84 LYS A C 1
ATOM 684 O O . LYS A 1 84 ? 17.188 2.496 -7.934 1 97.38 84 LYS A O 1
ATOM 689 N N . ILE A 1 85 ? 17.297 1.092 -6.199 1 97.69 85 ILE A N 1
ATOM 690 C CA . ILE A 1 85 ? 16.688 2.033 -5.262 1 97.69 85 ILE A CA 1
ATOM 691 C C . ILE A 1 85 ? 17.75 2.562 -4.309 1 97.69 85 ILE A C 1
ATOM 693 O O . ILE A 1 85 ? 18.562 1.792 -3.775 1 97.69 85 ILE A O 1
ATOM 697 N N . ALA A 1 86 ? 17.797 3.83 -4.145 1 96.62 86 ALA A N 1
ATOM 698 C CA . ALA A 1 86 ? 18.469 4.504 -3.035 1 96.62 86 ALA A CA 1
ATOM 699 C C . ALA A 1 86 ? 17.516 5.457 -2.314 1 96.62 86 ALA A C 1
ATOM 701 O O . ALA A 1 86 ? 16.859 6.293 -2.949 1 96.62 86 ALA A O 1
ATOM 702 N N . GLY A 1 87 ? 17.375 5.289 -1.037 1 97 87 GLY A N 1
ATOM 703 C CA . GLY A 1 87 ? 16.422 6.121 -0.32 1 97 87 GLY A CA 1
ATOM 704 C C . GLY A 1 87 ? 16.5 5.961 1.186 1 97 87 GLY A C 1
ATOM 705 O O . GLY A 1 87 ? 17.562 5.633 1.725 1 97 87 GLY A O 1
ATOM 706 N N . ARG A 1 88 ? 15.406 6.273 1.83 1 98.06 88 ARG A N 1
ATOM 707 C CA . ARG A 1 88 ? 15.352 6.195 3.285 1 98.06 88 ARG A CA 1
ATOM 708 C C . ARG A 1 88 ? 13.945 5.879 3.768 1 98.06 88 ARG A C 1
ATOM 710 O O . ARG A 1 88 ? 12.969 6.41 3.236 1 98.06 88 ARG A O 1
ATOM 717 N N . LYS A 1 89 ? 13.898 4.984 4.688 1 98.38 89 LYS A N 1
ATOM 718 C CA . LYS A 1 89 ? 12.688 4.727 5.465 1 98.38 89 LYS A CA 1
ATOM 719 C C . LYS A 1 89 ? 12.68 5.539 6.754 1 98.38 89 LYS A C 1
ATOM 721 O O . LYS A 1 89 ? 13.617 5.461 7.551 1 98.38 89 LYS A O 1
ATOM 726 N N . TYR A 1 90 ? 11.609 6.301 6.961 1 98.25 90 TYR A N 1
ATOM 727 C CA . TYR A 1 90 ? 11.438 7.121 8.156 1 98.25 90 TYR A CA 1
ATOM 728 C C . TYR A 1 90 ? 10.289 6.594 9.016 1 98.25 90 TYR A C 1
ATOM 730 O O . TYR A 1 90 ? 9.281 6.121 8.492 1 98.25 90 TYR A O 1
ATOM 738 N N . SER A 1 91 ? 10.5 6.723 10.297 1 97.44 91 SER A N 1
ATOM 739 C CA . SER A 1 91 ? 9.273 6.785 11.086 1 97.44 91 SER A CA 1
ATOM 740 C C . SER A 1 91 ? 8.43 7.996 10.695 1 97.44 91 SER A C 1
ATOM 742 O O . SER A 1 91 ? 8.969 9.016 10.25 1 97.44 91 SER A O 1
ATOM 744 N N . LEU A 1 92 ? 7.145 7.926 10.906 1 97.88 92 LEU A N 1
ATOM 745 C CA . LEU A 1 92 ? 6.301 9.07 10.586 1 97.88 92 LEU A CA 1
ATOM 746 C C . LEU A 1 92 ? 6.742 10.305 11.367 1 97.88 92 LEU A C 1
ATOM 748 O O . LEU A 1 92 ? 6.82 11.406 10.812 1 97.88 92 LEU A O 1
ATOM 752 N N . LYS A 1 93 ? 7.027 10.125 12.617 1 96.62 93 LYS A N 1
ATOM 753 C CA . LYS A 1 93 ? 7.453 11.234 13.469 1 96.62 93 LYS A CA 1
ATOM 754 C C . LYS A 1 93 ? 8.719 11.891 12.922 1 96.62 93 LYS A C 1
ATOM 756 O O . LYS A 1 93 ? 8.766 13.109 12.758 1 96.62 93 LYS A O 1
ATOM 761 N N . SER A 1 94 ? 9.734 11.102 12.555 1 97.5 94 SER A N 1
ATOM 762 C CA . SER A 1 94 ? 10.992 11.648 12.055 1 97.5 94 SER A CA 1
ATOM 763 C C . SER A 1 94 ? 10.797 12.336 10.711 1 97.5 94 SER A C 1
ATOM 765 O O . SER A 1 94 ? 11.469 13.328 10.414 1 97.5 94 SER A O 1
ATOM 767 N N . PHE A 1 95 ? 9.969 11.781 9.938 1 98.56 95 PHE A N 1
ATOM 768 C CA . PHE A 1 95 ? 9.711 12.375 8.633 1 98.56 95 PHE A CA 1
ATOM 769 C C . PHE A 1 95 ? 9.109 13.766 8.773 1 98.56 95 PHE A C 1
ATOM 771 O O . PHE A 1 95 ? 9.555 14.711 8.125 1 98.56 95 PHE A O 1
ATOM 778 N N . VAL A 1 96 ? 8.062 13.836 9.602 1 97.94 96 VAL A N 1
ATOM 779 C CA . VAL A 1 96 ? 7.352 15.094 9.797 1 97.94 96 VAL A CA 1
ATOM 780 C C . VAL A 1 96 ? 8.297 16.125 10.391 1 97.94 96 VAL A C 1
ATOM 782 O O . VAL A 1 96 ? 8.219 17.312 10.062 1 97.94 96 VAL A O 1
ATOM 785 N N . GLU A 1 97 ? 9.156 15.727 11.242 1 97.25 97 GLU A N 1
ATOM 786 C CA . GLU A 1 97 ? 10.141 16.625 11.836 1 97.25 97 GLU A CA 1
ATOM 787 C C . GLU A 1 97 ? 11.141 17.125 10.797 1 97.25 97 GLU A C 1
ATOM 789 O O . GLU A 1 97 ? 11.578 18.266 10.836 1 97.25 97 GLU A O 1
ATOM 794 N N . LYS A 1 98 ? 11.492 16.312 9.938 1 97.5 98 LYS A N 1
ATOM 795 C CA . LYS A 1 98 ? 12.5 16.641 8.93 1 97.5 98 LYS A CA 1
ATOM 796 C C . LYS A 1 98 ? 11.914 17.516 7.828 1 97.5 98 LYS A C 1
ATOM 798 O O . LYS A 1 98 ? 12.586 18.406 7.32 1 97.5 98 LYS A O 1
ATOM 803 N N . TYR A 1 99 ? 10.688 17.141 7.445 1 97.31 99 TYR A N 1
ATOM 804 C CA . TYR A 1 99 ? 10.07 17.844 6.324 1 97.31 99 TYR A CA 1
ATOM 805 C C . TYR A 1 99 ? 8.836 18.625 6.781 1 97.31 99 TYR A C 1
ATOM 807 O O . TYR A 1 99 ? 7.734 18.078 6.836 1 97.31 99 TYR A O 1
ATOM 815 N N . GLU A 1 100 ? 8.945 19.828 6.977 1 95.06 100 GLU A N 1
ATOM 816 C CA . GLU A 1 100 ? 7.832 20.688 7.391 1 95.06 100 GLU A CA 1
ATOM 817 C C . GLU A 1 100 ? 6.797 20.812 6.277 1 95.06 100 GLU A C 1
ATOM 819 O O . GLU A 1 100 ? 5.594 20.734 6.527 1 95.06 100 GLU A O 1
ATOM 824 N N . LYS A 1 101 ? 7.305 21.141 5.082 1 96.69 101 LYS A N 1
ATOM 825 C CA . LYS A 1 101 ? 6.488 21.203 3.875 1 96.69 101 LYS A CA 1
ATOM 826 C C . LYS A 1 101 ? 6.992 20.234 2.812 1 96.69 101 LYS A C 1
ATOM 828 O O . LYS A 1 101 ? 8.195 20 2.699 1 96.69 101 LYS A O 1
ATOM 833 N N . VAL A 1 102 ? 5.984 19.703 2.172 1 97.94 102 VAL A N 1
ATOM 834 C CA . VAL A 1 102 ? 6.344 18.766 1.12 1 97.94 102 VAL A CA 1
ATOM 835 C C . VAL A 1 102 ? 5.512 19.047 -0.131 1 97.94 102 VAL A C 1
ATOM 837 O O . VAL A 1 102 ? 4.551 19.812 -0.086 1 97.94 102 VAL A O 1
ATOM 840 N N . ASP A 1 103 ? 5.883 18.547 -1.21 1 98.56 103 ASP A N 1
ATOM 841 C CA . ASP 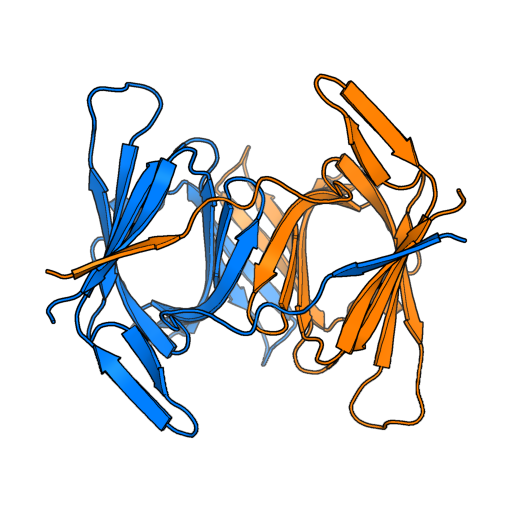A 1 103 ? 5.102 18.422 -2.436 1 98.56 103 ASP A CA 1
ATOM 842 C C . ASP A 1 103 ? 5.035 16.953 -2.895 1 98.56 103 ASP A C 1
ATOM 844 O O . ASP A 1 103 ? 5.914 16.5 -3.625 1 98.56 103 ASP A O 1
ATOM 848 N N . MET A 1 104 ? 4.012 16.281 -2.422 1 98.69 104 MET A N 1
ATOM 849 C CA . MET A 1 104 ? 3.83 14.852 -2.689 1 98.69 104 MET A CA 1
ATOM 850 C C . MET A 1 104 ? 2.535 14.609 -3.455 1 98.69 104 MET A C 1
ATOM 852 O O . MET A 1 104 ? 1.443 14.812 -2.918 1 98.69 104 MET A O 1
ATOM 856 N N . GLU A 1 105 ? 2.699 14.195 -4.645 1 98.81 105 GLU A N 1
ATOM 857 C CA . GLU A 1 105 ? 1.543 13.867 -5.469 1 98.81 105 GLU A CA 1
ATOM 858 C C . GLU A 1 105 ? 1.112 12.414 -5.262 1 98.81 105 GLU A C 1
ATOM 860 O O . GLU A 1 105 ? 1.88 11.492 -5.535 1 98.81 105 GLU A O 1
ATOM 865 N N . ILE A 1 106 ? -0.146 12.266 -4.871 1 98.56 106 ILE A N 1
ATOM 866 C CA . ILE A 1 106 ? -0.652 10.922 -4.652 1 98.56 106 ILE A CA 1
ATOM 867 C C . ILE A 1 106 ? -1.072 10.305 -5.984 1 98.56 106 ILE A C 1
ATOM 869 O O . ILE A 1 106 ? -1.843 10.898 -6.738 1 98.56 106 ILE A O 1
ATOM 873 N N . ILE A 1 107 ? -0.575 9.141 -6.203 1 97.81 107 ILE A N 1
ATOM 874 C CA . ILE A 1 107 ? -0.987 8.383 -7.379 1 97.81 107 ILE A CA 1
ATOM 875 C C . ILE A 1 107 ? -1.932 7.258 -6.965 1 97.81 107 ILE A C 1
ATOM 877 O O . ILE A 1 107 ? -2.967 7.039 -7.602 1 97.81 107 ILE A O 1
ATOM 881 N N . ASP A 1 108 ? -1.61 6.578 -5.863 1 96.62 108 ASP A N 1
ATOM 882 C CA . ASP A 1 108 ? -2.426 5.461 -5.395 1 96.62 108 ASP A CA 1
ATOM 883 C C . ASP A 1 108 ? -2.742 5.598 -3.908 1 96.62 108 ASP A C 1
ATOM 885 O O . ASP A 1 108 ? -1.879 5.984 -3.117 1 96.62 108 ASP A O 1
ATOM 889 N N . ALA A 1 109 ? -3.93 5.34 -3.559 1 96.62 109 ALA A N 1
ATOM 890 C CA . ALA A 1 109 ? -4.391 5.203 -2.18 1 96.62 109 ALA A CA 1
ATOM 891 C C . ALA A 1 109 ? -5.035 3.838 -1.95 1 96.62 109 ALA A C 1
ATOM 893 O O . ALA A 1 109 ? -5.945 3.443 -2.684 1 96.62 109 ALA A O 1
ATOM 894 N N . THR A 1 110 ? -4.531 3.137 -0.955 1 95.69 110 THR A N 1
ATOM 895 C CA . THR A 1 110 ? -5.059 1.811 -0.648 1 95.69 110 THR A CA 1
ATOM 896 C C . THR A 1 110 ? -5.34 1.673 0.845 1 95.69 110 THR A C 1
ATOM 898 O O . THR A 1 110 ? -4.742 2.373 1.663 1 95.69 110 THR A O 1
ATOM 901 N N . TYR A 1 111 ? -6.234 0.746 1.137 1 93.62 111 TYR A N 1
ATOM 902 C CA . TYR A 1 111 ? -6.719 0.617 2.506 1 93.62 111 TYR A CA 1
ATOM 903 C C . TYR A 1 111 ? -6.824 -0.848 2.91 1 93.62 111 TYR A C 1
ATOM 905 O O . TYR A 1 111 ? -7.172 -1.701 2.092 1 93.62 111 TYR A O 1
ATOM 913 N N . GLY A 1 112 ? -6.484 -1.156 4.16 1 91.94 112 GLY A N 1
ATOM 914 C CA . GLY A 1 112 ? -6.566 -2.502 4.707 1 91.94 112 GLY A CA 1
ATOM 915 C C . GLY A 1 112 ? -6.969 -2.527 6.168 1 91.94 112 GLY A C 1
ATOM 916 O O . GLY A 1 112 ? -7.664 -1.628 6.641 1 91.94 112 GLY A O 1
ATOM 917 N N . TYR A 1 113 ? -6.602 -3.656 6.801 1 91 113 TYR A N 1
ATOM 918 C CA . TYR A 1 113 ? -6.906 -3.797 8.219 1 91 113 TYR A CA 1
ATOM 919 C C . TYR A 1 113 ? -6.176 -2.742 9.047 1 91 113 TYR A C 1
ATOM 921 O O . TYR A 1 113 ? -4.988 -2.891 9.336 1 91 113 TYR A O 1
ATOM 929 N N . ASN A 1 114 ? -6.852 -1.677 9.391 1 91.94 114 ASN A N 1
ATOM 930 C CA . ASN 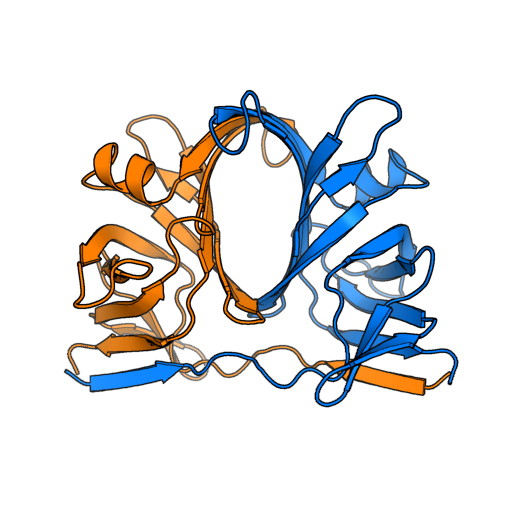A 1 114 ? -6.352 -0.533 10.148 1 91.94 114 ASN A CA 1
ATOM 931 C C . ASN A 1 114 ? -5.199 0.154 9.43 1 91.94 114 ASN A C 1
ATOM 933 O O . ASN A 1 114 ? -4.27 0.652 10.062 1 91.94 114 ASN A O 1
ATOM 937 N N . MET A 1 115 ? -5.18 0.079 8.117 1 94.62 115 MET A N 1
ATOM 938 C CA . MET A 1 115 ? -4.07 0.615 7.336 1 94.62 115 MET A CA 1
ATOM 939 C C . MET A 1 115 ? -4.574 1.553 6.246 1 94.62 115 MET A C 1
ATOM 941 O O . MET A 1 115 ? -5.59 1.275 5.602 1 94.62 115 MET A O 1
ATOM 945 N N . SER A 1 116 ? -3.938 2.625 6.07 1 96.38 116 SER A N 1
ATOM 946 C CA . SER A 1 116 ? -4.043 3.486 4.898 1 96.38 116 SER A CA 1
ATOM 947 C C . SER A 1 116 ? -2.682 3.717 4.254 1 96.38 116 SER A C 1
ATOM 949 O O . SER A 1 116 ? -1.733 4.129 4.926 1 96.38 116 SER A O 1
ATOM 951 N N . ASN A 1 117 ? -2.59 3.441 3.02 1 98.06 117 ASN A N 1
ATOM 952 C CA . ASN A 1 117 ? -1.337 3.588 2.285 1 98.06 117 ASN A CA 1
ATOM 953 C C . ASN A 1 117 ? -1.482 4.562 1.12 1 98.06 117 ASN A C 1
ATOM 955 O O . ASN A 1 117 ? -2.426 4.461 0.334 1 98.06 117 ASN A O 1
ATOM 959 N N . PHE A 1 118 ? -0.575 5.477 1.041 1 98.56 118 PHE A N 1
ATOM 960 C CA . PHE A 1 118 ? -0.498 6.391 -0.095 1 98.56 118 PHE A CA 1
ATOM 961 C C . PHE A 1 118 ? 0.864 6.297 -0.771 1 98.56 118 PHE A C 1
ATOM 963 O O . PHE A 1 118 ? 1.891 6.18 -0.099 1 98.56 118 PHE A O 1
ATOM 970 N N . SER A 1 119 ? 0.87 6.324 -2.057 1 98.62 119 SER A N 1
ATOM 971 C CA . SER A 1 119 ? 2.127 6.312 -2.797 1 98.62 119 SER A CA 1
ATOM 972 C C . SER A 1 119 ? 2.053 7.203 -4.031 1 98.62 119 SER A C 1
ATOM 974 O O . SER A 1 119 ? 0.963 7.5 -4.523 1 98.62 119 SER A O 1
ATOM 976 N N . GLY A 1 120 ? 3.178 7.633 -4.469 1 98.25 120 GLY A N 1
ATOM 977 C CA . GLY A 1 120 ? 3.291 8.508 -5.625 1 98.25 120 GLY A CA 1
ATOM 978 C C . GLY A 1 120 ? 4.652 9.164 -5.746 1 98.25 120 GLY A C 1
ATOM 979 O O . GLY A 1 120 ? 5.684 8.5 -5.59 1 98.25 120 GLY A O 1
ATOM 980 N N . TYR A 1 121 ? 4.598 10.461 -6.047 1 98.25 121 TYR A N 1
ATOM 981 C CA . TYR A 1 121 ? 5.844 11.156 -6.34 1 98.25 121 TYR A CA 1
ATOM 982 C C . TYR A 1 121 ? 6.039 12.344 -5.398 1 98.25 121 TYR A C 1
ATOM 984 O O . TYR A 1 121 ? 5.094 13.078 -5.109 1 98.25 121 TYR A O 1
ATOM 992 N N . MET A 1 122 ? 7.195 12.453 -4.918 1 98.38 122 MET A N 1
ATOM 993 C CA . MET A 1 122 ? 7.602 13.633 -4.164 1 98.38 122 MET A CA 1
ATOM 994 C C . MET A 1 122 ? 8.531 14.516 -4.988 1 98.38 122 MET A C 1
ATOM 996 O O . MET A 1 122 ? 9.523 14.031 -5.539 1 98.38 122 MET A O 1
ATOM 1000 N N . TYR A 1 123 ? 8.258 15.766 -5.043 1 98 123 TYR A N 1
ATOM 1001 C CA . TYR A 1 123 ? 9 16.703 -5.875 1 98 123 TYR A CA 1
ATOM 1002 C C . TYR A 1 123 ? 9.953 17.547 -5.035 1 98 123 TYR A C 1
ATOM 1004 O O . TYR A 1 123 ? 9.531 18.188 -4.074 1 98 123 TYR A O 1
ATOM 1012 N N . PHE A 1 124 ? 11.195 17.453 -5.398 1 94.81 124 PHE A N 1
ATOM 1013 C CA . PHE A 1 124 ? 12.234 18.328 -4.871 1 94.81 124 PHE A CA 1
ATOM 1014 C C . PHE A 1 124 ? 12.664 19.359 -5.914 1 94.81 124 PHE A C 1
ATOM 1016 O O . PHE A 1 124 ? 12.133 19.375 -7.027 1 94.81 124 PHE A O 1
ATOM 1023 N N . LYS A 1 125 ? 13.422 20.266 -5.629 1 89.69 125 LYS A N 1
ATOM 1024 C CA . LYS A 1 125 ? 13.836 21.328 -6.551 1 89.69 125 LYS A CA 1
ATOM 1025 C C . LYS A 1 125 ? 14.352 20.734 -7.859 1 89.69 125 LYS A C 1
ATOM 1027 O O . LYS A 1 125 ? 13.953 21.172 -8.945 1 89.69 125 LYS A O 1
ATOM 1032 N N . HIS A 1 126 ? 15.125 19.625 -7.863 1 90.25 126 HIS A N 1
ATOM 1033 C CA . HIS A 1 126 ? 15.703 19.141 -9.109 1 90.25 126 HIS A CA 1
ATOM 1034 C C . HIS A 1 126 ? 15.594 17.625 -9.211 1 90.25 126 HIS A C 1
ATOM 1036 O O . HIS A 1 126 ? 16.312 17 -10 1 90.25 126 HIS A O 1
ATOM 1042 N N . LYS A 1 127 ? 14.766 17.078 -8.391 1 93.62 127 LYS A N 1
ATOM 1043 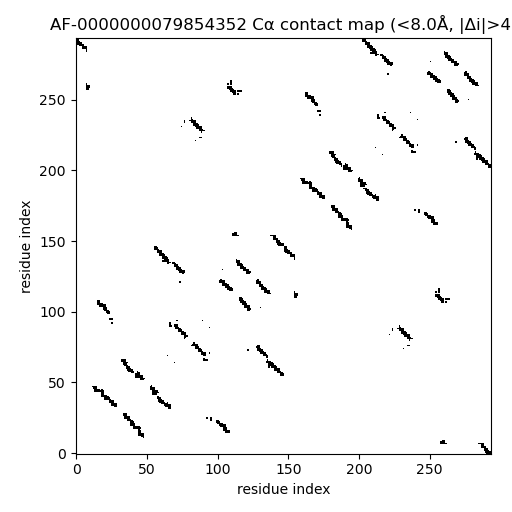C CA . LYS A 1 127 ? 14.664 15.617 -8.406 1 93.62 127 LYS A CA 1
ATOM 1044 C C . LYS A 1 127 ? 13.25 15.164 -8.047 1 93.62 127 LYS A C 1
ATOM 1046 O O . LYS A 1 127 ? 12.523 15.875 -7.352 1 93.62 127 LYS A O 1
ATOM 1051 N N . ILE A 1 128 ? 12.891 14.148 -8.617 1 96.81 128 ILE A N 1
ATOM 1052 C CA . ILE A 1 128 ? 11.625 13.492 -8.297 1 96.81 128 ILE A CA 1
ATOM 1053 C C . ILE A 1 128 ? 11.906 12.125 -7.68 1 96.81 128 ILE A C 1
ATOM 1055 O O . ILE A 1 128 ? 12.711 11.352 -8.203 1 96.81 128 ILE A O 1
ATOM 1059 N N . LYS A 1 129 ? 11.305 11.883 -6.574 1 97.44 129 LYS A N 1
ATOM 1060 C CA . LYS A 1 129 ? 11.43 10.586 -5.918 1 97.44 129 LYS A CA 1
ATOM 1061 C C . LYS A 1 129 ? 10.07 9.938 -5.715 1 97.44 129 LYS A C 1
ATOM 1063 O O . LYS A 1 129 ? 9.039 10.609 -5.762 1 97.44 129 LYS A O 1
ATOM 1068 N N . GLU A 1 130 ? 10.086 8.648 -5.594 1 98.25 130 GLU A N 1
ATOM 1069 C CA . GLU A 1 130 ? 8.867 7.949 -5.195 1 98.25 130 GLU A CA 1
ATOM 1070 C C . GLU A 1 130 ? 8.703 7.945 -3.678 1 98.25 130 GLU A C 1
ATOM 1072 O O . GLU A 1 130 ? 9.688 7.934 -2.941 1 98.25 130 GLU A O 1
ATOM 1077 N N . PHE A 1 131 ? 7.48 8.008 -3.254 1 98.69 131 PHE A N 1
ATOM 1078 C CA . PHE A 1 131 ? 7.242 7.883 -1.82 1 98.69 131 PHE A CA 1
ATOM 1079 C C . PHE A 1 131 ? 6.148 6.855 -1.54 1 98.69 131 PHE A C 1
ATOM 1081 O O . PHE A 1 131 ? 5.332 6.559 -2.414 1 98.69 131 PHE A O 1
ATOM 1088 N N . THR A 1 132 ? 6.129 6.277 -0.4 1 98.75 132 THR A N 1
ATOM 1089 C CA . THR A 1 132 ? 5.027 5.547 0.217 1 98.75 132 THR A CA 1
ATOM 1090 C C . THR A 1 132 ? 4.812 6.008 1.655 1 98.75 132 THR A C 1
ATOM 1092 O O . THR A 1 132 ? 5.77 6.145 2.42 1 98.75 132 THR A O 1
ATOM 1095 N N . ILE A 1 133 ? 3.609 6.301 1.994 1 98.88 133 ILE A N 1
ATOM 1096 C CA . ILE A 1 133 ? 3.201 6.539 3.373 1 98.88 133 ILE A CA 1
ATOM 1097 C C . ILE A 1 133 ? 2.322 5.387 3.857 1 98.88 133 ILE A C 1
ATOM 1099 O O . ILE A 1 133 ? 1.352 5.016 3.193 1 98.88 133 ILE A O 1
ATOM 1103 N N . GLU A 1 134 ? 2.682 4.812 4.906 1 98.56 134 GLU A N 1
ATOM 1104 C CA . GLU A 1 134 ? 1.887 3.791 5.582 1 98.56 134 GLU A CA 1
ATOM 1105 C C . GLU A 1 134 ? 1.417 4.273 6.953 1 98.56 134 GLU A C 1
ATOM 1107 O O . GLU A 1 134 ? 2.232 4.547 7.836 1 98.56 134 GLU A O 1
ATOM 1112 N N . LEU A 1 135 ? 0.131 4.371 7.129 1 98.19 135 LEU A N 1
ATOM 1113 C CA . LEU A 1 135 ? -0.449 4.805 8.391 1 98.19 135 LEU A CA 1
ATOM 1114 C C . LEU A 1 135 ? -1.233 3.676 9.047 1 98.19 135 LEU A C 1
ATOM 1116 O O . LEU A 1 135 ? -2.172 3.141 8.461 1 98.19 135 LEU A O 1
ATOM 1120 N N . TYR A 1 136 ? -0.838 3.299 10.188 1 96.94 136 TYR A N 1
ATOM 1121 C CA . TYR A 1 136 ? -1.589 2.352 11.008 1 96.94 136 TYR A CA 1
ATOM 1122 C C . TYR A 1 136 ? -2.453 3.08 12.031 1 96.94 136 TYR A C 1
ATOM 1124 O O . TYR A 1 136 ? -1.937 3.791 12.891 1 96.94 136 TYR A O 1
ATOM 1132 N N . HIS A 1 137 ? -3.791 2.926 11.93 1 96.06 137 HIS A N 1
ATOM 1133 C CA . HIS A 1 137 ? -4.668 3.734 12.773 1 96.06 137 HIS A CA 1
ATOM 1134 C C . HIS A 1 137 ? -5.891 2.938 13.219 1 96.06 137 HIS A C 1
ATOM 1136 O O . HIS A 1 137 ? -6.512 2.244 12.414 1 96.06 137 HIS A O 1
ATOM 1142 N N . PHE A 1 138 ? -6.219 3.072 14.445 1 93.31 138 PHE A N 1
ATOM 1143 C CA . PHE A 1 138 ? -7.324 2.338 15.047 1 93.31 138 PHE A CA 1
ATOM 1144 C C . PHE A 1 138 ? -8.633 3.105 14.891 1 93.31 138 PHE A C 1
ATOM 1146 O O . PHE A 1 138 ? -9.711 2.51 14.883 1 93.31 138 PHE A O 1
ATOM 1153 N N . GLY A 1 139 ? -8.453 4.426 14.812 1 92.56 139 GLY A N 1
ATOM 1154 C CA . GLY A 1 139 ? -9.633 5.266 14.656 1 92.56 139 GLY A CA 1
ATOM 1155 C C . GLY A 1 139 ? -10.008 5.52 13.211 1 92.56 139 GLY A C 1
ATOM 1156 O O . GLY A 1 139 ? -9.406 4.941 12.297 1 92.56 139 GLY A O 1
ATOM 1157 N N . ASP A 1 140 ? -10.945 6.395 12.992 1 92.62 140 ASP A N 1
ATOM 1158 C CA . ASP A 1 140 ? -11.516 6.641 11.672 1 92.62 140 ASP A CA 1
ATOM 1159 C C . ASP A 1 140 ? -10.586 7.504 10.82 1 92.62 140 ASP A C 1
ATOM 1161 O O . ASP A 1 140 ? -9.812 8.305 11.359 1 92.62 140 ASP A O 1
ATOM 1165 N N . MET A 1 141 ? -10.594 7.246 9.555 1 94.62 141 MET A N 1
ATOM 1166 C CA . MET A 1 141 ? -10.156 8.242 8.578 1 94.62 141 MET A CA 1
ATOM 1167 C C . MET A 1 141 ? -11.305 9.18 8.211 1 94.62 141 MET A C 1
ATOM 1169 O O . MET A 1 141 ? -12.398 8.727 7.871 1 94.62 141 MET A O 1
ATOM 1173 N N . ILE A 1 142 ? -11.055 10.477 8.242 1 95.75 142 ILE A N 1
ATOM 1174 C CA . ILE A 1 142 ? -12.125 11.453 8.055 1 95.75 142 ILE A CA 1
ATOM 1175 C C . ILE A 1 142 ? -11.719 12.461 6.98 1 95.75 142 ILE A C 1
ATOM 1177 O O . ILE A 1 142 ? -10.648 13.07 7.066 1 95.75 142 ILE A O 1
ATOM 1181 N N . PHE A 1 143 ? -12.555 12.594 6 1 96.12 143 PHE A N 1
ATOM 1182 C CA . PHE A 1 143 ? -12.438 13.719 5.07 1 96.12 143 PHE A CA 1
ATOM 1183 C C . PHE A 1 143 ? -13.141 14.953 5.625 1 96.12 143 PHE A C 1
ATOM 1185 O O . PHE A 1 143 ? -14.328 14.906 5.941 1 96.12 143 PHE A O 1
ATOM 1192 N N . LEU A 1 144 ? -12.422 15.961 5.777 1 96.56 144 LEU A N 1
ATOM 1193 C CA . LEU A 1 144 ? -12.984 17.25 6.164 1 96.56 144 LEU A CA 1
ATOM 1194 C C . LEU A 1 144 ? -12.984 18.219 4.984 1 96.56 144 LEU A C 1
ATOM 1196 O O . LEU A 1 144 ? -11.93 18.703 4.574 1 96.56 144 LEU A O 1
ATOM 1200 N N . THR A 1 145 ? -14.125 18.5 4.41 1 94.75 145 THR A N 1
ATOM 1201 C CA . THR A 1 145 ? -14.195 19.297 3.193 1 94.75 145 THR A CA 1
ATOM 1202 C C . THR A 1 145 ? -14.875 20.641 3.469 1 94.75 145 THR A C 1
ATOM 1204 O O . THR A 1 145 ? -15.703 20.75 4.379 1 94.75 145 THR A O 1
ATOM 1207 N N . GLU A 1 146 ? -14.43 21.703 2.697 1 88.69 146 GLU A N 1
ATOM 1208 C CA . GLU A 1 146 ? -14.984 23.047 2.838 1 88.69 146 GLU A CA 1
ATOM 1209 C C . GLU A 1 146 ? -16.266 23.203 2.031 1 88.69 146 GLU A C 1
ATOM 1211 O O . GLU A 1 146 ? -16.844 24.297 1.985 1 88.69 146 GLU A O 1
ATOM 1216 N N . ILE A 1 147 ? -17.203 22.297 1.941 1 69.25 147 ILE A N 1
ATOM 1217 C CA . ILE A 1 147 ? -18.453 22.547 1.227 1 69.25 147 ILE A CA 1
ATOM 1218 C C . ILE A 1 147 ? -19.406 23.344 2.111 1 69.25 147 ILE A C 1
ATOM 1220 O O . ILE A 1 147 ? -19.422 23.172 3.332 1 69.25 147 ILE A O 1
ATOM 1224 N N . MET B 1 1 ? -17.766 22.859 7.465 1 82.75 1 MET B N 1
ATOM 1225 C CA . MET B 1 1 ? -16.984 21.734 6.961 1 82.75 1 MET B CA 1
ATOM 1226 C C . MET B 1 1 ? -17.781 20.438 7.008 1 82.75 1 MET B C 1
ATOM 1228 O O . MET B 1 1 ? -18.547 20.219 7.957 1 82.75 1 MET B O 1
ATOM 1232 N N . LYS B 1 2 ? -17.812 19.844 5.809 1 91.88 2 LYS B N 1
ATOM 1233 C CA . LYS B 1 2 ? -18.484 18.547 5.746 1 91.88 2 LYS B CA 1
ATOM 1234 C C . LYS B 1 2 ? -17.531 17.422 6.152 1 91.88 2 LYS B C 1
ATOM 1236 O O . LYS B 1 2 ? -16.375 17.406 5.746 1 91.88 2 LYS B O 1
ATOM 1241 N N . LYS B 1 3 ? -18.062 16.562 7.055 1 92.75 3 LYS B N 1
ATOM 1242 C CA . LYS B 1 3 ? -17.297 15.43 7.547 1 92.75 3 LYS B CA 1
ATOM 1243 C C . LYS B 1 3 ? -17.766 14.125 6.898 1 92.75 3 LYS B C 1
ATOM 1245 O O . LYS B 1 3 ? -18.953 13.82 6.895 1 92.75 3 LYS B O 1
ATOM 1250 N N . THR B 1 4 ? -16.875 13.469 6.203 1 91.88 4 THR B N 1
ATOM 1251 C CA . THR B 1 4 ? -17.141 12.148 5.645 1 91.88 4 THR B CA 1
ATOM 1252 C C . THR B 1 4 ? -16.188 11.102 6.23 1 91.88 4 THR B C 1
ATOM 1254 O O . THR B 1 4 ? -14.969 11.234 6.109 1 91.88 4 THR B O 1
ATOM 1257 N N . ILE B 1 5 ? -16.766 10.055 6.816 1 90.12 5 ILE B N 1
ATOM 1258 C CA . ILE B 1 5 ? -15.984 9.055 7.531 1 90.12 5 ILE B CA 1
ATOM 1259 C C . ILE B 1 5 ? -15.75 7.844 6.633 1 90.12 5 ILE B C 1
ATOM 1261 O O . ILE B 1 5 ? -16.688 7.336 6.008 1 90.12 5 ILE B O 1
ATOM 1265 N N . ARG B 1 6 ? -14.539 7.402 6.465 1 85.25 6 ARG B N 1
ATOM 1266 C CA . ARG B 1 6 ? -14.195 6.09 5.934 1 85.25 6 ARG B CA 1
ATOM 1267 C C . ARG B 1 6 ? -13.844 5.117 7.055 1 85.25 6 ARG B C 1
ATOM 1269 O O . ARG B 1 6 ? -12.805 5.25 7.699 1 85.25 6 ARG B O 1
ATOM 1276 N N . LYS B 1 7 ? -14.625 4.133 7.133 1 76.56 7 LYS B N 1
ATOM 1277 C CA . LYS B 1 7 ? -14.406 3.18 8.219 1 76.56 7 LYS B CA 1
ATOM 1278 C C . LYS B 1 7 ? -13.289 2.203 7.875 1 76.56 7 LYS B C 1
ATOM 1280 O O . LYS B 1 7 ? -13.039 1.923 6.703 1 76.56 7 LYS B O 1
ATOM 1285 N N . ASN B 1 8 ? -12.711 1.697 8.914 1 77.12 8 ASN B N 1
ATOM 1286 C CA . ASN B 1 8 ? -11.68 0.681 8.734 1 77.12 8 ASN B CA 1
ATOM 1287 C C . ASN B 1 8 ? -12.258 -0.609 8.156 1 77.12 8 ASN B C 1
ATOM 1289 O O . ASN B 1 8 ? -13.414 -0.946 8.422 1 77.12 8 ASN B O 1
ATOM 1293 N N . ILE B 1 9 ? -11.484 -1.169 7.305 1 74.81 9 ILE B N 1
ATOM 1294 C CA . ILE B 1 9 ? -11.891 -2.467 6.77 1 74.81 9 ILE B CA 1
ATOM 1295 C C . ILE B 1 9 ? -11.656 -3.551 7.82 1 74.81 9 ILE B C 1
ATOM 1297 O O . ILE B 1 9 ? -10.508 -3.881 8.133 1 74.81 9 ILE B O 1
ATOM 1301 N N . ILE B 1 10 ? -12.711 -4.094 8.352 1 68.56 10 ILE B N 1
ATOM 1302 C CA . ILE B 1 10 ? -12.523 -5.055 9.438 1 68.56 10 ILE B CA 1
ATOM 1303 C C . ILE B 1 10 ? -13.094 -6.41 9.023 1 68.56 10 ILE B C 1
ATOM 1305 O O . ILE B 1 10 ? -12.75 -7.438 9.617 1 68.56 10 ILE B O 1
ATOM 1309 N N . ASN B 1 11 ? -13.914 -6.395 8.055 1 71.19 11 ASN B N 1
ATOM 1310 C CA . ASN B 1 11 ? -14.523 -7.668 7.684 1 71.19 11 ASN B CA 1
ATOM 1311 C C . ASN B 1 11 ? -13.938 -8.211 6.383 1 71.19 11 ASN B C 1
ATOM 1313 O O . ASN B 1 11 ? -14.281 -7.742 5.297 1 71.19 11 ASN B O 1
ATOM 1317 N N . ILE B 1 12 ? -13.047 -9.07 6.523 1 78 12 ILE B N 1
ATOM 1318 C CA . ILE B 1 12 ? -12.461 -9.711 5.352 1 78 12 ILE B CA 1
ATOM 1319 C C . ILE B 1 12 ? -12.672 -11.219 5.43 1 78 12 ILE B C 1
ATOM 1321 O O . ILE B 1 12 ? -12.516 -11.82 6.496 1 78 12 ILE B O 1
ATOM 1325 N N . PRO B 1 13 ? -13.023 -11.812 4.363 1 83.19 13 PRO B N 1
ATOM 1326 C CA . PRO B 1 13 ? -13.258 -13.258 4.391 1 83.19 13 PRO B CA 1
ATOM 1327 C C . PRO B 1 13 ? -11.984 -14.055 4.688 1 83.19 13 PRO B C 1
ATOM 1329 O O . PRO B 1 13 ? -12.047 -15.117 5.305 1 83.19 13 PRO B O 1
ATOM 1332 N N . TYR B 1 14 ? -10.867 -13.539 4.266 1 92.38 14 TYR B N 1
ATOM 1333 C CA . TYR B 1 14 ? -9.578 -14.18 4.477 1 92.38 14 TYR B CA 1
ATOM 1334 C C . TYR B 1 14 ? -8.516 -13.156 4.867 1 92.38 14 TYR B C 1
ATOM 1336 O O . TYR B 1 14 ? -8.5 -12.039 4.344 1 92.38 14 TYR B O 1
ATOM 1344 N N . SER B 1 15 ? -7.738 -13.57 5.758 1 92.81 15 SER B N 1
ATOM 1345 C CA . SER B 1 15 ? -6.59 -12.758 6.156 1 92.81 15 SER B CA 1
ATOM 1346 C C . SER B 1 15 ? -5.301 -13.289 5.531 1 92.81 15 SER B C 1
ATOM 1348 O O . SER B 1 15 ? -4.988 -14.477 5.652 1 92.81 15 SER B O 1
ATOM 1350 N N . LEU B 1 16 ? -4.648 -12.398 4.883 1 96 16 LEU B N 1
ATOM 1351 C CA . LEU B 1 16 ? -3.379 -12.781 4.27 1 96 16 LEU B CA 1
ATOM 1352 C C . LEU B 1 16 ? -2.217 -12.516 5.219 1 96 16 LEU B C 1
ATOM 1354 O O . LEU B 1 16 ? -1.085 -12.93 4.957 1 96 16 LEU B O 1
ATOM 1358 N N . HIS B 1 17 ? -2.512 -11.797 6.34 1 95.25 17 HIS B N 1
ATOM 1359 C CA . HIS B 1 17 ? -1.48 -11.484 7.324 1 95.25 17 HIS B CA 1
ATOM 1360 C C . HIS B 1 17 ? -0.773 -12.75 7.801 1 95.25 17 HIS B C 1
ATOM 1362 O O . HIS B 1 17 ? -1.424 -13.75 8.117 1 95.25 17 HIS B O 1
ATOM 1368 N N . ASP B 1 18 ? 0.612 -12.742 7.719 1 96 18 ASP B N 1
ATOM 1369 C CA . ASP B 1 18 ? 1.504 -13.805 8.18 1 96 18 ASP B CA 1
ATOM 1370 C C . ASP B 1 18 ? 1.535 -14.969 7.184 1 96 18 ASP B C 1
ATOM 1372 O O . ASP B 1 18 ? 2.195 -15.977 7.422 1 96 18 ASP B O 1
ATOM 1376 N N . SER B 1 19 ? 0.755 -14.938 6.145 1 97.69 19 SER B N 1
ATOM 1377 C CA . SER B 1 19 ? 0.899 -15.953 5.102 1 97.69 19 SER B CA 1
ATOM 1378 C C . SER B 1 19 ? 2.209 -15.773 4.34 1 97.69 19 SER B C 1
ATOM 1380 O O . SER B 1 19 ? 2.709 -14.656 4.199 1 97.69 19 SER B O 1
ATOM 1382 N N . HIS B 1 20 ? 2.732 -16.875 3.77 1 98.56 20 HIS B N 1
ATOM 1383 C CA . HIS B 1 20 ? 3.986 -16.844 3.027 1 98.56 20 HIS B CA 1
ATOM 1384 C C . HIS B 1 20 ? 3.758 -17.141 1.549 1 98.56 20 HIS B C 1
ATOM 1386 O O . HIS B 1 20 ? 3.322 -18.234 1.192 1 98.56 20 HIS B O 1
ATOM 1392 N N . ILE B 1 21 ? 4.051 -16.188 0.736 1 98.81 21 ILE B N 1
ATOM 1393 C CA . ILE B 1 21 ? 4.043 -16.406 -0.705 1 98.81 21 ILE B CA 1
ATOM 1394 C C . ILE B 1 21 ? 5.223 -17.297 -1.091 1 98.81 21 ILE B C 1
ATOM 1396 O O . ILE B 1 21 ? 6.359 -17.047 -0.681 1 98.81 21 ILE B O 1
ATOM 1400 N N . LYS B 1 22 ? 4.926 -18.281 -1.862 1 98.62 22 LYS B N 1
ATOM 1401 C CA . LYS B 1 22 ? 5.961 -19.203 -2.311 1 98.62 22 LYS B CA 1
ATOM 1402 C C . LYS B 1 22 ? 6.305 -18.969 -3.779 1 98.62 22 LYS B C 1
ATOM 1404 O O . LYS B 1 22 ? 7.438 -19.219 -4.203 1 98.62 22 LYS B O 1
ATOM 1409 N N . LYS B 1 23 ? 5.27 -18.562 -4.562 1 98.62 23 LYS B N 1
ATOM 1410 C CA . LYS B 1 23 ? 5.457 -18.406 -6.004 1 98.62 23 LYS B CA 1
ATOM 1411 C C . LYS B 1 23 ? 4.41 -17.469 -6.602 1 98.62 23 LYS B C 1
ATOM 1413 O O . LYS B 1 23 ? 3.25 -17.484 -6.188 1 98.62 23 LYS B O 1
ATOM 1418 N N . ILE B 1 24 ? 4.844 -16.656 -7.527 1 98.69 24 ILE B N 1
ATOM 1419 C CA . ILE B 1 24 ? 3.961 -15.836 -8.344 1 98.69 24 ILE B CA 1
ATOM 1420 C C . ILE B 1 24 ? 4.031 -16.281 -9.797 1 98.69 24 ILE B C 1
ATOM 1422 O O . ILE B 1 24 ? 5.121 -16.406 -10.367 1 98.69 24 ILE B O 1
ATOM 1426 N N . LYS B 1 25 ? 2.887 -16.484 -10.383 1 98.44 25 LYS B N 1
ATOM 1427 C CA . LYS B 1 25 ? 2.838 -16.969 -11.758 1 98.44 25 LYS B CA 1
ATOM 1428 C C . LYS B 1 25 ? 2.057 -16.016 -12.656 1 98.44 25 LYS B C 1
ATOM 1430 O O . LYS B 1 25 ? 0.995 -15.523 -12.273 1 98.44 25 LYS B O 1
ATOM 1435 N N . ILE B 1 26 ? 2.604 -15.828 -13.797 1 97.75 26 ILE B N 1
ATOM 1436 C CA . ILE B 1 26 ? 1.915 -15.055 -14.82 1 97.75 26 ILE B CA 1
ATOM 1437 C C . ILE B 1 26 ? 1.204 -16 -15.789 1 97.75 26 ILE B C 1
ATOM 1439 O O . ILE B 1 26 ? 1.812 -16.938 -16.312 1 97.75 26 ILE B O 1
ATOM 1443 N N . GLN B 1 27 ? -0.015 -15.773 -15.93 1 97.19 27 GLN B N 1
ATOM 1444 C CA . GLN B 1 27 ? -0.8 -16.547 -16.875 1 97.19 27 GLN B CA 1
ATOM 1445 C C . GLN B 1 27 ? -1.283 -15.68 -18.031 1 97.19 27 GLN B C 1
ATOM 1447 O O . GLN B 1 27 ? -2.107 -14.781 -17.844 1 97.19 27 GLN B O 1
ATOM 1452 N N . LYS B 1 28 ? -0.866 -16.031 -19.156 1 94.88 28 LYS B N 1
ATOM 1453 C CA . LYS B 1 28 ? -1.318 -15.289 -20.328 1 94.88 28 LYS B CA 1
ATOM 1454 C C . LYS B 1 28 ? -2.787 -15.57 -20.625 1 94.88 28 LYS B C 1
ATOM 1456 O O . LYS B 1 28 ? -3.266 -16.688 -20.406 1 94.88 28 LYS B O 1
ATOM 1461 N N . ILE B 1 29 ? -3.393 -14.531 -21.078 1 94.75 29 ILE B N 1
ATOM 1462 C CA . ILE B 1 29 ? -4.785 -14.664 -21.484 1 94.75 29 ILE B CA 1
ATOM 1463 C C . ILE B 1 29 ? -4.961 -14.133 -22.906 1 94.75 29 ILE B C 1
ATOM 1465 O O . ILE B 1 29 ? -3.99 -13.727 -23.547 1 94.75 29 ILE B O 1
ATOM 1469 N N . ASP B 1 30 ? -6.234 -14.305 -23.391 1 88.81 30 ASP B N 1
ATOM 1470 C CA . ASP B 1 30 ? -6.523 -13.859 -24.75 1 88.81 30 ASP B CA 1
ATOM 1471 C C . ASP B 1 30 ? -6.609 -12.336 -24.812 1 88.81 30 ASP B C 1
ATOM 1473 O O . ASP B 1 30 ? -7.656 -11.781 -25.156 1 88.81 30 ASP B O 1
ATOM 1477 N N . ASP B 1 31 ? -5.797 -11.664 -24.234 1 85.12 31 ASP B N 1
ATOM 1478 C CA . ASP B 1 31 ? -5.648 -10.211 -24.234 1 85.12 31 ASP B CA 1
ATOM 1479 C C . ASP B 1 31 ? -4.172 -9.812 -24.234 1 85.12 31 ASP B C 1
ATOM 1481 O O . ASP B 1 31 ? -3.361 -10.414 -23.531 1 85.12 31 ASP B O 1
ATOM 1485 N N . GLU B 1 32 ? -3.875 -8.938 -25.047 1 84 32 GLU B N 1
ATOM 1486 C CA . GLU B 1 32 ? -2.471 -8.586 -25.219 1 84 32 GLU B CA 1
ATOM 1487 C C . GLU B 1 32 ? -2.004 -7.629 -24.125 1 84 32 GLU B C 1
ATOM 1489 O O . GLU B 1 32 ? -0.808 -7.539 -23.828 1 84 32 GLU B O 1
ATOM 1494 N N . ASP B 1 33 ? -2.934 -6.953 -23.516 1 89.75 33 ASP B N 1
ATOM 1495 C CA . ASP B 1 33 ? -2.555 -5.871 -22.609 1 89.75 33 ASP B CA 1
ATOM 1496 C C . ASP B 1 33 ? -2.584 -6.336 -21.156 1 89.75 33 ASP B C 1
ATOM 1498 O O . ASP B 1 33 ? -2 -5.691 -20.281 1 89.75 33 ASP B O 1
ATOM 1502 N N . PHE B 1 34 ? -3.262 -7.496 -20.953 1 95.75 34 PHE B N 1
ATOM 1503 C CA . PHE B 1 34 ? -3.475 -7.914 -19.578 1 95.75 34 PHE B CA 1
ATOM 1504 C C . PHE B 1 34 ? -3.139 -9.391 -19.406 1 95.75 34 PHE B C 1
ATOM 1506 O O . PHE B 1 34 ? -3.098 -10.141 -20.375 1 95.75 34 PHE B O 1
ATOM 1513 N N . VAL B 1 35 ? -2.844 -9.75 -18.234 1 97.94 35 VAL B N 1
ATOM 1514 C CA . VAL B 1 35 ? -2.588 -11.141 -17.875 1 97.94 35 VAL B CA 1
ATOM 1515 C C . VAL B 1 35 ? -3.32 -11.469 -16.578 1 97.94 35 VAL B C 1
ATOM 1517 O O . VAL B 1 35 ? -3.877 -10.586 -15.922 1 97.94 35 VAL B O 1
ATOM 1520 N N . ASN B 1 36 ? -3.389 -12.703 -16.312 1 98.06 36 ASN B N 1
ATOM 1521 C CA . ASN B 1 36 ? -3.775 -13.133 -14.977 1 98.06 36 ASN B CA 1
ATOM 1522 C C . ASN B 1 36 ? -2.557 -13.469 -14.125 1 98.06 36 ASN B C 1
ATOM 1524 O O . ASN B 1 36 ? -1.533 -13.922 -14.641 1 98.06 36 ASN B O 1
ATOM 1528 N N . ILE B 1 37 ? -2.674 -13.234 -12.836 1 98.56 37 ILE B N 1
ATOM 1529 C CA . ILE B 1 37 ? -1.607 -13.555 -11.891 1 98.56 37 ILE B CA 1
ATOM 1530 C C . ILE B 1 37 ? -2.119 -14.547 -10.852 1 98.56 37 ILE B C 1
ATOM 1532 O O . ILE B 1 37 ? -3.207 -14.375 -10.297 1 98.56 37 ILE B O 1
ATOM 1536 N N . LYS B 1 38 ? -1.33 -15.578 -10.656 1 98.44 38 LYS B N 1
ATOM 1537 C CA . LYS B 1 38 ? -1.587 -16.516 -9.57 1 98.44 38 LYS B CA 1
ATOM 1538 C C . LYS B 1 38 ? -0.524 -16.406 -8.484 1 98.44 38 LYS B C 1
ATOM 1540 O O . LYS B 1 38 ? 0.674 -16.422 -8.773 1 98.44 38 LYS B O 1
ATOM 1545 N N . ILE B 1 39 ? -1.003 -16.266 -7.281 1 98.69 39 ILE B N 1
ATOM 1546 C CA . ILE B 1 39 ? -0.095 -16.266 -6.141 1 98.69 39 ILE B CA 1
ATOM 1547 C C . ILE B 1 39 ? -0.292 -17.547 -5.328 1 98.69 39 ILE B C 1
ATOM 1549 O O . ILE B 1 39 ? -1.396 -17.828 -4.848 1 98.69 39 ILE B O 1
ATOM 1553 N N . LEU B 1 40 ? 0.756 -18.25 -5.215 1 98.62 40 LEU B N 1
ATOM 1554 C CA . LEU B 1 40 ? 0.755 -19.5 -4.453 1 98.62 40 LEU B CA 1
ATOM 1555 C C . LEU B 1 40 ? 1.414 -19.297 -3.092 1 98.62 40 LEU B C 1
ATOM 1557 O O . LEU B 1 40 ? 2.412 -18.578 -2.979 1 98.62 40 LEU B O 1
ATOM 1561 N N . PHE B 1 41 ? 0.937 -20.047 -2.133 1 98.5 41 PHE B N 1
ATOM 1562 C CA . PHE B 1 41 ? 1.402 -19.906 -0.759 1 98.5 41 PHE B CA 1
ATOM 1563 C C . PHE B 1 41 ? 2.039 -21.188 -0.262 1 98.5 41 PHE B C 1
ATOM 1565 O O . PHE B 1 41 ? 1.671 -22.281 -0.705 1 98.5 41 PHE B O 1
ATOM 1572 N N . LYS B 1 42 ? 2.969 -21.062 0.638 1 97.62 42 LYS B N 1
ATOM 1573 C CA . LYS B 1 42 ? 3.621 -22.219 1.235 1 97.62 42 LYS B CA 1
ATOM 1574 C C . LYS B 1 42 ? 2.621 -23.078 2.01 1 97.62 42 LYS B C 1
ATOM 1576 O O . LYS B 1 42 ? 2.555 -24.281 1.815 1 97.62 42 LYS B O 1
ATOM 1581 N N . GLU B 1 43 ? 1.796 -22.375 2.85 1 96.56 43 GLU B N 1
ATOM 1582 C CA . GLU B 1 43 ? 0.88 -23.109 3.719 1 96.56 43 GLU B CA 1
ATOM 1583 C C . GLU B 1 43 ? -0.542 -22.562 3.605 1 96.56 43 GLU B C 1
ATOM 1585 O O . GLU B 1 43 ? -1.412 -22.906 4.406 1 96.56 43 GLU B O 1
ATOM 1590 N N . GLY B 1 44 ? -0.757 -21.688 2.697 1 96.62 44 GLY B N 1
ATOM 1591 C CA . GLY B 1 44 ? -2.07 -21.078 2.561 1 96.62 44 GLY B CA 1
ATOM 1592 C C . GLY B 1 44 ? -2.191 -19.75 3.283 1 96.62 44 GLY B C 1
ATOM 1593 O O . GLY B 1 44 ? -1.234 -18.969 3.332 1 96.62 44 GLY B O 1
ATOM 1594 N N . PHE B 1 45 ? -3.41 -19.453 3.602 1 96.62 45 PHE B N 1
ATOM 1595 C CA . PHE B 1 45 ? -3.715 -18.234 4.352 1 96.62 45 PHE B CA 1
ATOM 1596 C C . PHE B 1 45 ? -4.781 -18.5 5.406 1 96.62 45 PHE B C 1
ATOM 1598 O O . PHE B 1 45 ? -4.934 -19.641 5.867 1 96.62 45 PHE B O 1
ATOM 1605 N N . TYR B 1 46 ? -5.465 -17.391 5.957 1 94.56 46 TYR B N 1
ATOM 1606 C CA . TYR B 1 46 ? -6.188 -17.609 7.207 1 94.56 46 TYR B CA 1
ATOM 1607 C C . TYR B 1 46 ? -7.629 -17.125 7.094 1 94.56 46 TYR B C 1
ATOM 1609 O O . TYR B 1 46 ? -7.914 -16.172 6.375 1 94.56 46 TYR B O 1
ATOM 1617 N N . VAL B 1 47 ? -8.461 -17.766 7.832 1 91 47 VAL B N 1
ATOM 1618 C CA . VAL B 1 47 ? -9.844 -17.344 8.055 1 91 47 VAL B CA 1
ATOM 1619 C C . VAL B 1 47 ? -9.969 -16.75 9.453 1 91 47 VAL B C 1
ATOM 1621 O O . VAL B 1 47 ? -9.664 -17.406 10.453 1 91 47 VAL B O 1
ATOM 1624 N N . PRO B 1 48 ? -10.367 -15.438 9.398 1 84.5 48 PRO B N 1
ATOM 1625 C CA . PRO B 1 48 ? -10.586 -14.859 10.734 1 84.5 48 PRO B CA 1
ATOM 1626 C C . PRO B 1 48 ? -11.805 -15.453 11.438 1 84.5 48 PRO B C 1
ATOM 1628 O O . PRO B 1 48 ? -12.883 -15.547 10.844 1 84.5 48 PRO B O 1
ATOM 1631 N N . LYS B 1 49 ? -11.586 -16.125 12.586 1 77.75 49 LYS B N 1
ATOM 1632 C CA . LYS B 1 49 ? -12.68 -16.656 13.398 1 77.75 49 LYS B CA 1
ATOM 1633 C C . LYS B 1 49 ? -12.664 -16.047 14.797 1 77.75 49 LYS B C 1
ATOM 1635 O O . LYS B 1 49 ? -11.727 -16.281 15.57 1 77.75 49 LYS B O 1
ATOM 1640 N N . ASP B 1 50 ? -13.758 -15.336 15.164 1 73 50 ASP B N 1
ATOM 1641 C CA . ASP B 1 50 ? -13.914 -14.742 16.484 1 73 50 ASP B CA 1
ATOM 1642 C C . ASP B 1 50 ? -12.562 -14.508 17.141 1 73 50 ASP B C 1
ATOM 1644 O O . ASP B 1 50 ? -11.781 -13.656 16.703 1 73 50 ASP B O 1
ATOM 1648 N N . ASN B 1 51 ? -12.172 -15.32 18 1 68.06 51 ASN B N 1
ATOM 1649 C CA . ASN B 1 51 ? -10.93 -15.125 18.75 1 68.06 51 ASN B CA 1
ATOM 1650 C C . ASN B 1 51 ? -9.828 -16.062 18.266 1 68.06 51 ASN B C 1
ATOM 1652 O O . ASN B 1 51 ? -8.938 -16.422 19.031 1 68.06 51 ASN B O 1
ATOM 1656 N N . ASP B 1 52 ? -10.07 -16.531 17.078 1 78.56 52 ASP B N 1
ATOM 1657 C CA . ASP B 1 52 ? -9.07 -17.469 16.578 1 78.56 52 ASP B CA 1
ATOM 1658 C C . ASP B 1 52 ? -8.906 -17.328 15.055 1 78.56 52 ASP B C 1
ATOM 1660 O O . ASP B 1 52 ? -9.539 -16.469 14.43 1 78.56 52 ASP B O 1
ATOM 1664 N N . THR B 1 53 ? -7.809 -17.812 14.539 1 84.25 53 THR B N 1
ATOM 1665 C CA . THR B 1 53 ? -7.586 -17.906 13.102 1 84.25 53 THR B CA 1
ATOM 1666 C C . THR B 1 53 ? -7.344 -19.359 12.688 1 84.25 53 THR B C 1
ATOM 1668 O O . THR B 1 53 ? -6.688 -20.125 13.398 1 84.25 53 THR B O 1
ATOM 1671 N N . ILE B 1 54 ? -7.996 -19.781 11.586 1 90.25 54 ILE B N 1
ATOM 1672 C CA . ILE B 1 54 ? -7.789 -21.109 11.023 1 90.25 54 ILE B CA 1
ATOM 1673 C C . ILE B 1 54 ? -7.039 -20.984 9.695 1 90.25 54 ILE B C 1
ATOM 1675 O O . ILE B 1 54 ? -7.391 -20.172 8.844 1 90.25 54 ILE B O 1
ATOM 1679 N N . GLN B 1 55 ? -6.023 -21.766 9.641 1 94.06 55 GLN B N 1
ATOM 1680 C CA . GLN B 1 55 ? -5.262 -21.797 8.398 1 94.06 55 GLN B CA 1
ATOM 1681 C C . GLN B 1 55 ? -5.969 -22.641 7.34 1 94.06 55 GLN B C 1
ATOM 1683 O O . GLN B 1 55 ? -6.488 -23.719 7.648 1 94.06 55 GLN B O 1
ATOM 1688 N N . ILE B 1 56 ? -5.988 -22.156 6.109 1 94.94 56 ILE B N 1
ATOM 1689 C CA . ILE B 1 56 ? -6.609 -22.891 5.012 1 94.94 56 ILE B CA 1
ATOM 1690 C C . ILE B 1 56 ? -5.699 -22.844 3.787 1 94.94 56 ILE B C 1
ATOM 1692 O O . ILE B 1 56 ? -5.039 -21.844 3.525 1 94.94 56 ILE B O 1
ATOM 1696 N N . LYS B 1 57 ? -5.711 -23.953 3.098 1 96.19 57 LYS B N 1
ATOM 1697 C CA . LYS B 1 57 ? -4.957 -24 1.847 1 96.19 57 LYS B CA 1
ATOM 1698 C C . LYS B 1 57 ? -5.711 -23.297 0.725 1 96.19 57 LYS B C 1
ATOM 1700 O O . LYS B 1 57 ? -6.941 -23.359 0.661 1 96.19 57 LYS B O 1
ATOM 1705 N N . GLY B 1 58 ? -4.898 -22.656 -0.122 1 96.12 58 GLY B N 1
ATOM 1706 C CA . GLY B 1 58 ? -5.504 -21.953 -1.246 1 96.12 58 GLY B CA 1
ATOM 1707 C C . GLY B 1 58 ? -4.512 -21.109 -2.027 1 96.12 58 GLY B C 1
ATOM 1708 O O . GLY B 1 58 ? -3.309 -21.156 -1.762 1 96.12 58 GLY B O 1
ATOM 1709 N N . LYS B 1 59 ? -5.07 -20.453 -3.049 1 97.38 59 LYS B N 1
ATOM 1710 C CA . LYS B 1 59 ? -4.281 -19.547 -3.875 1 97.38 59 LYS B CA 1
ATOM 1711 C C . LYS B 1 59 ? -5.078 -18.297 -4.234 1 97.38 59 LYS B C 1
ATOM 1713 O O . LYS B 1 59 ? -6.293 -18.25 -4.02 1 97.38 59 LYS B O 1
ATOM 1718 N N . LEU B 1 60 ? -4.383 -17.281 -4.633 1 97.62 60 LEU B N 1
ATOM 1719 C CA . LEU B 1 60 ? -5.023 -16.078 -5.121 1 97.62 60 LEU B CA 1
ATOM 1720 C C . LEU B 1 60 ? -4.934 -15.984 -6.641 1 97.62 60 LEU B C 1
ATOM 1722 O O . LEU B 1 60 ? -3.896 -16.312 -7.227 1 97.62 60 LEU B O 1
ATOM 1726 N N . LEU B 1 61 ? -6.02 -15.57 -7.18 1 97.69 61 LEU B N 1
ATOM 1727 C CA . LEU B 1 61 ? -6.059 -15.297 -8.609 1 97.69 61 LEU B CA 1
ATOM 1728 C C . LEU B 1 61 ? -6.461 -13.844 -8.875 1 97.69 61 LEU B C 1
ATOM 1730 O O . LEU B 1 61 ? -7.496 -13.391 -8.383 1 97.69 61 LEU B O 1
ATOM 1734 N N . PHE B 1 62 ? -5.648 -13.109 -9.602 1 97.56 62 PHE B N 1
ATOM 1735 C CA . PHE B 1 62 ? -5.969 -11.766 -10.078 1 97.56 62 PHE B CA 1
ATOM 1736 C C . PHE B 1 62 ? -6.25 -11.773 -11.57 1 97.56 62 PHE B C 1
ATOM 1738 O O . PHE B 1 62 ? -5.402 -12.188 -12.367 1 97.56 62 PHE B O 1
ATOM 1745 N N . LYS B 1 63 ? -7.375 -11.289 -11.883 1 95.88 63 LYS B N 1
ATOM 1746 C CA . LYS B 1 63 ? -7.754 -11.281 -13.289 1 95.88 63 LYS B CA 1
ATOM 1747 C C . LYS B 1 63 ? -7.438 -9.938 -13.938 1 95.88 63 LYS B C 1
ATOM 1749 O O . LYS B 1 63 ? -7.613 -8.883 -13.312 1 95.88 63 LYS B O 1
ATOM 1754 N N . GLN B 1 64 ? -6.887 -9.992 -15.211 1 96.5 64 GLN B N 1
ATOM 1755 C CA . GLN B 1 64 ? -6.656 -8.828 -16.062 1 96.5 64 GLN B CA 1
ATOM 1756 C C . GLN B 1 64 ? -5.715 -7.832 -15.398 1 96.5 64 GLN B C 1
ATOM 1758 O O . GLN B 1 64 ? -6.031 -6.645 -15.289 1 96.5 64 GLN B O 1
ATOM 1763 N N . VAL B 1 65 ? -4.613 -8.328 -14.969 1 97.75 65 VAL B N 1
ATOM 1764 C CA . VAL B 1 65 ? -3.561 -7.512 -14.375 1 97.75 65 VAL B CA 1
ATOM 1765 C C . VAL B 1 65 ? -2.818 -6.746 -15.469 1 97.75 65 VAL B C 1
ATOM 1767 O O . VAL B 1 65 ? -2.49 -7.309 -16.516 1 97.75 65 VAL B O 1
ATOM 1770 N N . ASP B 1 66 ? -2.631 -5.492 -15.273 1 97.44 66 ASP B N 1
ATOM 1771 C CA . ASP B 1 66 ? -1.803 -4.668 -16.141 1 97.44 66 ASP B CA 1
ATOM 1772 C C . ASP B 1 66 ? -0.333 -4.742 -15.734 1 97.44 66 ASP B C 1
ATOM 1774 O O . ASP B 1 66 ? 0.074 -4.125 -14.75 1 97.44 66 ASP B O 1
ATOM 1778 N N . LEU B 1 67 ? 0.457 -5.383 -16.484 1 96.12 67 LEU B N 1
ATOM 1779 C CA . LEU B 1 67 ? 1.856 -5.609 -16.141 1 96.12 67 LEU B CA 1
ATOM 1780 C C . LEU B 1 67 ? 2.641 -4.301 -16.172 1 96.12 67 LEU B C 1
ATOM 1782 O O . LEU B 1 67 ? 3.631 -4.148 -15.461 1 96.12 67 LEU B O 1
ATOM 1786 N N . ASP B 1 68 ? 2.244 -3.367 -16.953 1 94.12 68 ASP B N 1
ATOM 1787 C CA . ASP B 1 68 ? 2.945 -2.094 -17.094 1 94.12 68 ASP B CA 1
ATOM 1788 C C . ASP B 1 68 ? 2.754 -1.228 -15.852 1 94.12 68 ASP B C 1
ATOM 1790 O O . ASP B 1 68 ? 3.5 -0.27 -15.633 1 94.12 68 ASP B O 1
ATOM 1794 N N . CYS B 1 69 ? 1.756 -1.542 -15.039 1 96.12 69 CYS B N 1
ATOM 1795 C CA . CYS B 1 69 ? 1.438 -0.744 -13.859 1 96.12 69 CYS B CA 1
ATOM 1796 C C . CYS B 1 69 ? 1.574 -1.572 -12.586 1 96.12 69 CYS B C 1
ATOM 1798 O O . CYS B 1 69 ? 0.981 -1.24 -11.555 1 96.12 69 CYS B O 1
ATOM 1800 N N . SER B 1 70 ? 2.213 -2.678 -12.695 1 98 70 SER B N 1
ATOM 1801 C CA . SER B 1 70 ? 2.414 -3.547 -11.539 1 98 70 SER B CA 1
ATOM 1802 C C . SER B 1 70 ? 3.898 -3.732 -11.242 1 98 70 SER B C 1
ATOM 1804 O O . SER B 1 70 ? 4.688 -4.016 -12.141 1 98 70 SER B O 1
ATOM 1806 N N . PHE B 1 71 ? 4.27 -3.604 -9.938 1 98.5 71 PHE B N 1
ATOM 1807 C CA . PHE B 1 71 ? 5.68 -3.535 -9.578 1 98.5 71 PHE B CA 1
ATOM 1808 C C . PHE B 1 71 ? 5.945 -4.289 -8.281 1 98.5 71 PHE B C 1
ATOM 1810 O O . PHE B 1 71 ? 5.02 -4.547 -7.508 1 98.5 71 PHE B O 1
ATOM 1817 N N . VAL B 1 72 ? 7.191 -4.652 -8.109 1 98.75 72 VAL B N 1
ATOM 1818 C CA . VAL B 1 72 ? 7.676 -5.258 -6.871 1 98.75 72 VAL B CA 1
ATOM 1819 C C . VAL B 1 72 ? 8.906 -4.504 -6.375 1 98.75 72 VAL B C 1
ATOM 1821 O O . VAL B 1 72 ? 9.828 -4.234 -7.148 1 98.75 72 VAL B O 1
ATOM 1824 N N . TYR B 1 73 ? 8.891 -4.07 -5.176 1 98.75 73 TYR B N 1
ATOM 1825 C CA . TYR B 1 73 ? 10.031 -3.459 -4.504 1 98.75 73 TYR B CA 1
ATOM 1826 C C . TYR B 1 73 ? 10.688 -4.441 -3.541 1 98.75 73 TYR B C 1
ATOM 1828 O O . TYR B 1 73 ? 10.008 -5.07 -2.727 1 98.75 73 TYR B O 1
ATOM 1836 N N . ILE B 1 74 ? 11.953 -4.617 -3.664 1 98.62 74 ILE B N 1
ATOM 1837 C CA . ILE B 1 74 ? 12.758 -5.34 -2.688 1 98.62 74 ILE B CA 1
ATOM 1838 C C . ILE B 1 74 ? 13.781 -4.395 -2.061 1 98.62 74 ILE B C 1
ATOM 1840 O O . ILE B 1 74 ? 14.648 -3.855 -2.756 1 98.62 74 ILE B O 1
ATOM 1844 N N . MET B 1 75 ? 13.695 -4.242 -0.753 1 98.06 75 MET B N 1
ATOM 1845 C CA . MET B 1 75 ? 14.438 -3.16 -0.111 1 98.06 75 MET B CA 1
ATOM 1846 C C . MET B 1 75 ? 15.172 -3.666 1.126 1 98.06 75 MET B C 1
ATOM 1848 O O . MET B 1 75 ? 14.555 -4.195 2.049 1 98.06 75 MET B O 1
ATOM 1852 N N . GLY B 1 76 ? 16.453 -3.49 1.099 1 97.19 76 GLY B N 1
ATOM 1853 C CA . GLY B 1 76 ? 17.219 -3.619 2.328 1 97.19 76 GLY B CA 1
ATOM 1854 C C . GLY B 1 76 ? 17.25 -2.342 3.146 1 97.19 76 GLY B C 1
ATOM 1855 O O . GLY B 1 76 ? 17.531 -1.264 2.613 1 97.19 76 GLY B O 1
ATOM 1856 N N . ILE B 1 77 ? 16.859 -2.412 4.371 1 96.69 77 ILE B N 1
ATOM 1857 C CA . ILE B 1 77 ? 16.875 -1.254 5.262 1 96.69 77 ILE B CA 1
ATOM 1858 C C . ILE B 1 77 ? 18.078 -1.348 6.199 1 96.69 77 ILE B C 1
ATOM 1860 O O . ILE B 1 77 ? 18.234 -2.332 6.926 1 96.69 77 ILE B O 1
ATOM 1864 N N . LYS B 1 78 ? 18.953 -0.28 6.027 1 91.38 78 LYS B N 1
ATOM 1865 C CA . LYS B 1 78 ? 20.094 -0.219 6.945 1 91.38 78 LYS B CA 1
ATOM 1866 C C . LYS B 1 78 ? 19.672 0.348 8.297 1 91.38 78 LYS B C 1
ATOM 1868 O O . LYS B 1 78 ? 19.234 1.496 8.383 1 91.38 78 LYS B O 1
ATOM 1873 N N . GLY B 1 79 ? 19.594 -0.471 9.383 1 80.06 79 GLY B N 1
ATOM 1874 C CA . GLY B 1 79 ? 19.109 -0.112 10.711 1 80.06 79 GLY B CA 1
ATOM 1875 C C . GLY B 1 79 ? 18.047 -1.049 11.242 1 80.06 79 GLY B C 1
ATOM 1876 O O . GLY B 1 79 ? 17.75 -2.068 10.617 1 80.06 79 GLY B O 1
ATOM 1877 N N . LEU B 1 80 ? 17.469 -0.817 12.273 1 75.12 80 LEU B N 1
ATOM 1878 C CA . LEU B 1 80 ? 16.531 -1.747 12.875 1 75.12 80 LEU B CA 1
ATOM 1879 C C . LEU B 1 80 ? 15.156 -1.632 12.211 1 75.12 80 LEU B C 1
ATOM 1881 O O . LEU B 1 80 ? 14.555 -2.643 11.836 1 75.12 80 LEU B O 1
ATOM 1885 N N . ASN B 1 81 ? 14.664 -0.54 11.867 1 86.31 81 ASN B N 1
ATOM 1886 C CA . ASN B 1 81 ? 13.344 -0.385 11.266 1 86.31 81 ASN B CA 1
ATOM 1887 C C . ASN B 1 81 ? 13.305 0.793 10.297 1 86.31 81 ASN B C 1
ATOM 1889 O O . ASN B 1 81 ? 12.609 0.744 9.281 1 86.31 81 ASN B O 1
ATOM 1893 N N . CYS B 1 82 ? 13.984 1.702 10.586 1 95.56 82 CYS B N 1
ATOM 1894 C CA . CYS B 1 82 ? 14.125 2.887 9.75 1 95.56 82 CYS B CA 1
ATOM 1895 C C . CYS B 1 82 ? 15.586 3.125 9.383 1 95.56 82 CYS B C 1
ATOM 1897 O O . CYS B 1 82 ? 16.484 2.705 10.109 1 95.56 82 CYS B O 1
ATOM 1899 N N . GLY B 1 83 ? 15.812 3.758 8.25 1 96.88 83 GLY B N 1
ATOM 1900 C CA . GLY B 1 83 ? 17.172 4.047 7.816 1 96.88 83 GLY B CA 1
ATOM 1901 C C . GLY B 1 83 ? 17.312 4.074 6.309 1 96.88 83 GLY B C 1
ATOM 1902 O O . GLY B 1 83 ? 16.328 4.191 5.582 1 96.88 83 GLY B O 1
ATOM 1903 N N . LYS B 1 84 ? 18.547 4.027 5.922 1 97.38 84 LYS B N 1
ATOM 1904 C CA . LYS B 1 84 ? 18.859 4.059 4.496 1 97.38 84 LYS B CA 1
ATOM 1905 C C . LYS B 1 84 ? 18.328 2.812 3.789 1 97.38 84 LYS B C 1
ATOM 1907 O O . LYS B 1 84 ? 18.422 1.707 4.328 1 97.38 84 LYS B O 1
ATOM 1912 N N . ILE B 1 85 ? 17.859 3.057 2.643 1 97.69 85 ILE B N 1
ATOM 1913 C CA . ILE B 1 85 ? 17.344 1.978 1.809 1 97.69 85 ILE B CA 1
ATOM 1914 C C . ILE B 1 85 ? 18.312 1.699 0.666 1 97.69 85 ILE B C 1
ATOM 1916 O O . ILE B 1 85 ? 18.797 2.627 0.016 1 97.69 85 ILE B O 1
ATOM 1920 N N . ALA B 1 86 ? 18.609 0.465 0.464 1 96.56 86 ALA B N 1
ATOM 1921 C CA . ALA B 1 86 ? 19.219 -0.049 -0.762 1 96.56 86 ALA B CA 1
ATOM 1922 C C . ALA B 1 86 ? 18.406 -1.219 -1.322 1 96.56 86 ALA B C 1
ATOM 1924 O O . ALA B 1 86 ? 18.094 -2.168 -0.599 1 96.56 86 ALA B O 1
ATOM 1925 N N . GLY B 1 87 ? 18.016 -1.111 -2.547 1 97 87 GLY B N 1
ATOM 1926 C CA . GLY B 1 87 ? 17.172 -2.168 -3.1 1 97 87 GLY B CA 1
ATOM 1927 C C . GLY B 1 87 ? 16.938 -2.021 -4.59 1 97 87 GLY B C 1
ATOM 1928 O O . GLY B 1 87 ? 17.781 -1.462 -5.305 1 97 87 GLY B O 1
ATOM 1929 N N . ARG B 1 88 ? 15.859 -2.605 -5.039 1 98.06 88 ARG B N 1
ATOM 1930 C CA . ARG B 1 88 ? 15.531 -2.576 -6.461 1 98.06 88 ARG B CA 1
ATOM 1931 C C . ARG B 1 88 ? 14.023 -2.609 -6.672 1 98.06 88 ARG B C 1
ATOM 1933 O O . ARG B 1 88 ? 13.305 -3.344 -5.98 1 98.06 88 ARG B O 1
ATOM 1940 N N . LYS B 1 89 ? 13.594 -1.775 -7.555 1 98.38 89 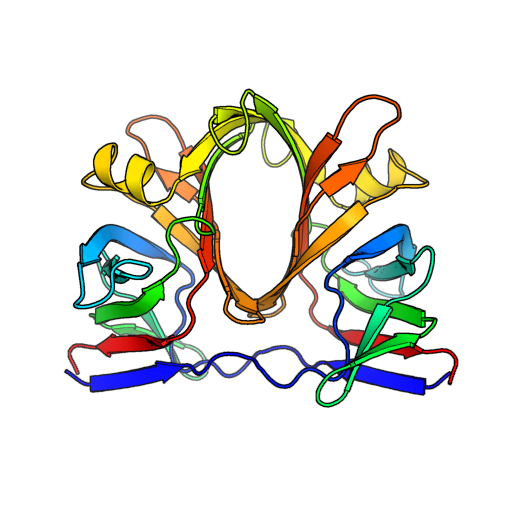LYS B N 1
ATOM 1941 C CA . LYS B 1 89 ? 12.234 -1.83 -8.102 1 98.38 89 LYS B CA 1
ATOM 1942 C C . LYS B 1 89 ? 12.188 -2.654 -9.383 1 98.38 89 LYS B C 1
ATOM 1944 O O . LYS B 1 89 ? 12.922 -2.371 -10.336 1 98.38 89 LYS B O 1
ATOM 1949 N N . TYR B 1 90 ? 11.32 -3.635 -9.406 1 98.19 90 TYR B N 1
ATOM 1950 C CA . TYR B 1 90 ? 11.133 -4.504 -10.562 1 98.19 90 TYR B CA 1
ATOM 1951 C C . TYR B 1 90 ? 9.758 -4.289 -11.195 1 98.19 90 TYR B C 1
ATOM 1953 O O . TYR B 1 90 ? 8.781 -4.055 -10.484 1 98.19 90 TYR B O 1
ATOM 1961 N N . SER B 1 91 ? 9.758 -4.402 -12.492 1 97.44 91 SER B N 1
ATOM 1962 C CA . SER B 1 91 ? 8.453 -4.77 -13.047 1 97.44 91 SER B CA 1
ATOM 1963 C C . SER B 1 91 ? 8.008 -6.137 -12.539 1 97.44 91 SER B C 1
ATOM 1965 O O . SER B 1 91 ? 8.844 -6.988 -12.219 1 97.44 91 SER B O 1
ATOM 1967 N N . LEU B 1 92 ? 6.73 -6.379 -12.516 1 97.88 92 LEU B N 1
ATOM 1968 C CA . LEU B 1 92 ? 6.258 -7.684 -12.07 1 97.88 92 LEU B CA 1
ATOM 1969 C C . LEU B 1 92 ? 6.824 -8.797 -12.945 1 97.88 92 LEU B C 1
ATOM 1971 O O . LEU B 1 92 ? 7.266 -9.828 -12.438 1 97.88 92 LEU B O 1
ATOM 1975 N N . LYS B 1 93 ? 6.824 -8.586 -14.211 1 96.62 93 LYS B N 1
ATOM 1976 C CA . LYS B 1 93 ? 7.34 -9.578 -15.156 1 96.62 93 LYS B CA 1
ATOM 1977 C C . LYS B 1 93 ? 8.797 -9.906 -14.859 1 96.62 93 LYS B C 1
ATOM 1979 O O . LYS B 1 93 ? 9.164 -11.078 -14.734 1 96.62 93 LYS B O 1
ATOM 1984 N N . SER B 1 94 ? 9.641 -8.883 -14.664 1 97.44 94 SER B N 1
ATOM 1985 C CA . SER B 1 94 ? 11.055 -9.109 -14.414 1 97.44 94 SER B CA 1
ATOM 1986 C C . SER B 1 94 ? 11.281 -9.789 -13.07 1 97.44 94 SER B C 1
ATOM 1988 O O . SER B 1 94 ? 12.211 -10.586 -12.922 1 97.44 94 SER B O 1
ATOM 1990 N N . PHE B 1 95 ? 10.516 -9.43 -12.141 1 98.56 95 PHE B N 1
ATOM 1991 C CA . PHE B 1 95 ? 10.641 -10.031 -10.82 1 98.56 95 PHE B CA 1
ATOM 1992 C C . PHE B 1 95 ? 10.375 -11.531 -10.883 1 98.56 95 PHE B C 1
ATOM 1994 O O . PHE B 1 95 ? 11.148 -12.328 -10.352 1 98.56 95 PHE B O 1
ATOM 2001 N N . VAL B 1 96 ? 9.234 -11.867 -11.516 1 97.94 96 VAL B N 1
ATOM 2002 C CA . VAL B 1 96 ? 8.82 -13.266 -11.609 1 97.94 96 VAL B CA 1
ATOM 2003 C C . VAL B 1 96 ? 9.867 -14.062 -12.383 1 97.94 96 VAL B C 1
ATOM 2005 O O . VAL B 1 96 ? 10.125 -15.227 -12.07 1 97.94 96 VAL B O 1
ATOM 2008 N N . GLU B 1 97 ? 10.438 -13.484 -13.367 1 97.25 97 GLU B N 1
ATOM 2009 C CA . GLU B 1 97 ? 11.484 -14.133 -14.148 1 97.25 97 GLU B CA 1
ATOM 2010 C C . GLU B 1 97 ? 12.742 -14.352 -13.312 1 97.25 97 GLU B C 1
ATOM 2012 O O . GLU B 1 97 ? 13.422 -15.375 -13.461 1 97.25 97 GLU B O 1
ATOM 2017 N N . LYS B 1 98 ? 13.039 -13.469 -12.516 1 97.5 98 LYS B N 1
ATOM 2018 C CA . LYS B 1 98 ? 14.258 -13.523 -11.719 1 97.5 98 LYS B CA 1
ATOM 2019 C C . LYS B 1 98 ? 14.102 -14.484 -10.547 1 97.5 98 LYS B C 1
ATOM 2021 O O . LYS B 1 98 ? 15.047 -15.188 -10.18 1 97.5 98 LYS B O 1
ATOM 2026 N N . TYR B 1 99 ? 12.914 -14.414 -9.938 1 97.31 99 TYR B N 1
ATOM 2027 C CA . TYR B 1 99 ? 12.688 -15.211 -8.734 1 97.31 99 TYR B CA 1
ATOM 2028 C C . TYR B 1 99 ? 11.617 -16.266 -8.977 1 97.31 99 TYR B C 1
ATOM 2030 O O . TYR B 1 99 ? 10.422 -16 -8.805 1 97.31 99 TYR B O 1
ATOM 2038 N N . GLU B 1 100 ? 11.984 -17.422 -9.234 1 94.88 100 GLU B N 1
ATOM 2039 C CA . GLU B 1 100 ? 11.047 -18.516 -9.461 1 94.88 100 GLU B CA 1
ATOM 2040 C C . GLU B 1 100 ? 10.289 -18.875 -8.18 1 94.88 100 GLU B C 1
ATOM 2042 O O . GLU B 1 100 ? 9.078 -19.094 -8.211 1 94.88 100 GLU B O 1
ATOM 2047 N N . LYS B 1 101 ? 11.078 -19.047 -7.109 1 96.62 101 LYS B N 1
ATOM 2048 C CA . LYS B 1 101 ? 10.531 -19.281 -5.777 1 96.62 101 LYS B CA 1
ATOM 2049 C C . LYS B 1 101 ? 10.977 -18.188 -4.801 1 96.62 101 LYS B C 1
ATOM 2051 O O . LYS B 1 101 ? 12.086 -17.672 -4.902 1 96.62 101 LYS B O 1
ATOM 2056 N N . VAL B 1 102 ? 10 -17.891 -3.977 1 98 102 VAL B N 1
ATOM 2057 C CA . VAL B 1 102 ? 10.305 -16.875 -2.984 1 98 102 VAL B CA 1
ATOM 2058 C C . VAL B 1 102 ? 9.805 -17.312 -1.612 1 98 102 VAL B C 1
ATOM 2060 O O . VAL B 1 102 ? 9.062 -18.297 -1.501 1 98 102 VAL B O 1
ATOM 2063 N N . ASP B 1 103 ? 10.242 -16.734 -0.6 1 98.56 103 ASP B N 1
ATOM 2064 C CA . ASP B 1 103 ? 9.688 -16.766 0.75 1 98.56 103 ASP B CA 1
ATOM 2065 C C . ASP B 1 103 ? 9.359 -15.359 1.244 1 98.56 103 ASP B C 1
ATOM 2067 O O . ASP B 1 103 ? 10.219 -14.68 1.816 1 98.56 103 ASP B O 1
ATOM 2071 N N . MET B 1 104 ? 8.141 -14.953 0.979 1 98.69 104 MET B N 1
ATOM 2072 C CA . MET B 1 104 ? 7.672 -13.602 1.305 1 98.69 104 MET B CA 1
ATOM 2073 C C . MET B 1 104 ? 6.512 -13.656 2.295 1 98.69 104 MET B C 1
ATOM 2075 O O . MET B 1 104 ? 5.422 -14.125 1.958 1 98.69 104 MET B O 1
ATOM 2079 N N . GLU B 1 105 ? 6.766 -13.188 3.441 1 98.81 105 GLU B N 1
ATOM 2080 C CA . GLU B 1 105 ? 5.73 -13.117 4.469 1 98.81 105 GLU B CA 1
ATOM 2081 C C . GLU B 1 105 ? 4.941 -11.82 4.375 1 98.81 105 GLU B C 1
ATOM 2083 O O . GLU B 1 105 ? 5.504 -10.734 4.52 1 98.81 105 GLU B O 1
ATOM 2088 N N . ILE B 1 106 ? 3.641 -11.984 4.227 1 98.56 106 ILE B N 1
ATOM 2089 C CA . ILE B 1 106 ? 2.797 -10.805 4.129 1 98.56 106 ILE B CA 1
ATOM 2090 C C . ILE B 1 106 ? 2.49 -10.273 5.527 1 98.56 106 ILE B C 1
ATOM 2092 O O . ILE B 1 106 ? 2.033 -11.023 6.395 1 98.56 106 ILE B O 1
ATOM 2096 N N . ILE B 1 107 ? 2.732 -9.008 5.676 1 97.81 107 ILE B N 1
ATOM 2097 C CA . ILE B 1 107 ? 2.371 -8.344 6.922 1 97.81 107 ILE B CA 1
ATOM 2098 C C . ILE B 1 107 ? 1.125 -7.488 6.711 1 97.81 107 ILE B C 1
ATOM 2100 O O . ILE B 1 107 ? 0.198 -7.516 7.523 1 97.81 107 ILE B O 1
ATOM 2104 N N . ASP B 1 108 ? 1.073 -6.781 5.582 1 96.69 108 ASP B N 1
ATOM 2105 C CA . ASP B 1 108 ? -0.055 -5.902 5.293 1 96.69 108 ASP B CA 1
ATOM 2106 C C . ASP B 1 108 ? -0.591 -6.145 3.883 1 96.69 108 ASP B C 1
ATOM 2108 O O . ASP B 1 108 ? 0.183 -6.328 2.941 1 96.69 108 ASP B O 1
ATOM 2112 N N . ALA B 1 109 ? -1.842 -6.188 3.76 1 96.62 109 ALA B N 1
ATOM 2113 C CA . ALA B 1 109 ? -2.564 -6.199 2.488 1 96.62 109 ALA B CA 1
ATOM 2114 C C . ALA B 1 109 ? -3.547 -5.035 2.406 1 96.62 109 ALA B C 1
ATOM 2116 O O . ALA B 1 109 ? -4.379 -4.852 3.299 1 96.62 109 ALA B O 1
ATOM 2117 N N . THR B 1 110 ? -3.422 -4.254 1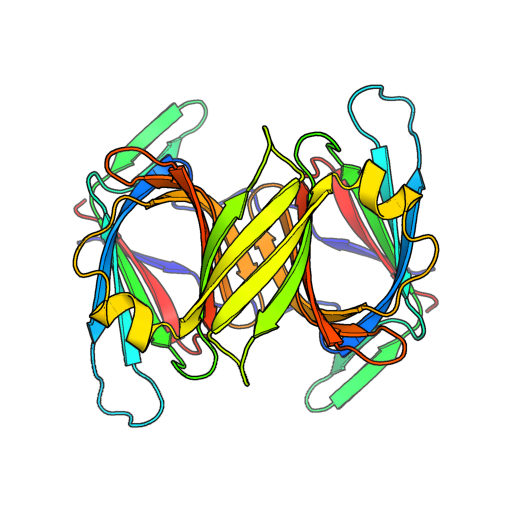.355 1 95.69 110 THR B N 1
ATOM 2118 C CA . THR B 1 110 ? -4.293 -3.1 1.178 1 95.69 110 THR B CA 1
ATOM 2119 C C . THR B 1 110 ? -4.863 -3.064 -0.238 1 95.69 110 THR B C 1
ATOM 2121 O O . THR B 1 110 ? -4.266 -3.611 -1.166 1 95.69 110 THR B O 1
ATOM 2124 N N . TYR B 1 111 ? -5.992 -2.387 -0.341 1 93.5 111 TYR B N 1
ATOM 2125 C CA . TYR B 1 111 ? -6.73 -2.406 -1.598 1 93.5 111 TYR B CA 1
ATOM 2126 C C . TYR B 1 111 ? -7.254 -1.019 -1.946 1 93.5 111 TYR B C 1
ATOM 2128 O O . TYR B 1 111 ? -7.637 -0.252 -1.06 1 93.5 111 TYR B O 1
ATOM 2136 N N . GLY B 1 112 ? -7.219 -0.662 -3.227 1 91.81 112 GLY B N 1
ATOM 2137 C CA . GLY B 1 112 ? -7.715 0.612 -3.721 1 91.81 112 GLY B CA 1
ATOM 2138 C C . GLY B 1 112 ? -8.375 0.507 -5.082 1 91.81 112 GLY B C 1
ATOM 2139 O O . GLY B 1 112 ? -8.914 -0.541 -5.438 1 91.81 112 GLY B O 1
ATOM 2140 N N . TYR B 1 113 ? -8.414 1.673 -5.742 1 90.75 113 TYR B N 1
ATOM 2141 C CA . TYR B 1 113 ? -9 1.705 -7.082 1 90.75 113 TYR B CA 1
ATOM 2142 C C . TYR B 1 113 ? -8.195 0.84 -8.047 1 90.75 113 TYR B C 1
ATOM 2144 O O . TYR B 1 113 ? -7.148 1.261 -8.539 1 90.75 113 TYR B O 1
ATOM 2152 N N . ASN B 1 114 ? -8.648 -0.36 -8.297 1 91.81 114 ASN B N 1
ATOM 2153 C CA . ASN B 1 114 ? -8.031 -1.366 -9.156 1 91.81 114 ASN B CA 1
ATOM 2154 C C . ASN B 1 114 ? -6.633 -1.736 -8.672 1 91.81 114 ASN B C 1
ATOM 2156 O O . ASN B 1 114 ? -5.746 -2.016 -9.477 1 91.81 114 ASN B O 1
ATOM 2160 N N . MET B 1 115 ? -6.395 -1.631 -7.391 1 94.56 115 MET B N 1
ATOM 2161 C CA . MET B 1 115 ? -5.062 -1.866 -6.836 1 94.56 115 MET B CA 1
ATOM 2162 C C . MET B 1 115 ? -5.121 -2.867 -5.688 1 94.56 115 MET B C 1
ATOM 2164 O O . MET B 1 115 ? -6.039 -2.822 -4.863 1 94.56 115 MET B O 1
ATOM 2168 N N . SER B 1 116 ? -4.227 -3.756 -5.648 1 96.31 116 SER B N 1
ATOM 2169 C CA . SER B 1 116 ? -3.916 -4.594 -4.496 1 96.31 116 SER B CA 1
ATOM 2170 C C . SER B 1 116 ? -2.445 -4.484 -4.109 1 96.31 116 SER B C 1
ATOM 2172 O O . SER B 1 116 ? -1.563 -4.676 -4.953 1 96.31 116 SER B O 1
ATOM 2174 N N . ASN B 1 117 ? -2.209 -4.168 -2.902 1 98.06 117 ASN B N 1
ATOM 2175 C CA . ASN B 1 117 ? -0.847 -4 -2.406 1 98.06 117 ASN B CA 1
ATOM 2176 C C . ASN B 1 117 ? -0.546 -4.961 -1.259 1 98.06 117 ASN B C 1
ATOM 2178 O O . ASN B 1 117 ? -1.329 -5.07 -0.314 1 98.06 117 ASN B O 1
ATOM 2182 N N . PHE B 1 118 ? 0.553 -5.633 -1.363 1 98.56 118 PHE B N 1
ATOM 2183 C CA . PHE B 1 118 ? 1.049 -6.473 -0.281 1 98.56 118 PHE B CA 1
ATOM 2184 C C . PHE B 1 118 ? 2.447 -6.039 0.144 1 98.56 118 PHE B C 1
ATOM 2186 O O . PHE B 1 118 ? 3.277 -5.688 -0.697 1 98.56 118 PHE B O 1
ATOM 2193 N N . SER B 1 119 ? 2.688 -6.031 1.404 1 98.62 119 SER B N 1
ATOM 2194 C CA . SER B 1 119 ? 4.016 -5.699 1.91 1 98.62 119 SER B CA 1
ATOM 2195 C C . SER B 1 119 ? 4.379 -6.559 3.115 1 98.62 119 SER B C 1
ATOM 2197 O O . SER B 1 119 ? 3.498 -7.094 3.791 1 98.62 119 SER B O 1
ATOM 2199 N N . GLY B 1 120 ? 5.641 -6.699 3.332 1 98.25 120 GLY B N 1
ATOM 2200 C CA . GLY B 1 120 ? 6.164 -7.496 4.426 1 98.25 120 GLY B CA 1
ATOM 2201 C C . GLY B 1 120 ? 7.645 -7.805 4.285 1 98.25 120 GLY B C 1
ATOM 2202 O O . GLY B 1 120 ? 8.438 -6.918 3.965 1 98.25 120 GLY B O 1
ATOM 2203 N N . TYR B 1 121 ? 7.957 -9.07 4.555 1 98.25 121 TYR B N 1
ATOM 2204 C CA . TYR B 1 121 ? 9.367 -9.445 4.605 1 98.25 121 TYR B CA 1
ATOM 2205 C C . TYR B 1 121 ? 9.664 -10.57 3.623 1 98.25 121 TYR B C 1
ATOM 2207 O O . TYR B 1 121 ? 8.891 -11.516 3.498 1 98.25 121 TYR B O 1
ATOM 2215 N N . MET B 1 122 ? 10.703 -10.414 2.934 1 98.38 122 MET B N 1
ATOM 2216 C CA . MET B 1 122 ? 11.234 -11.484 2.098 1 98.38 122 MET B CA 1
ATOM 2217 C C . MET B 1 122 ? 12.484 -12.094 2.727 1 98.38 122 MET B C 1
ATOM 2219 O O . MET B 1 122 ? 13.414 -11.375 3.104 1 98.38 122 MET B O 1
ATOM 2223 N N . TYR B 1 123 ? 12.531 -13.375 2.807 1 98.06 123 TYR B N 1
ATOM 2224 C CA . TYR B 1 123 ? 13.617 -14.086 3.473 1 98.06 123 TYR B CA 1
ATOM 2225 C C . TYR B 1 123 ? 14.57 -14.695 2.457 1 98.06 123 TYR B C 1
ATOM 2227 O O . TYR B 1 123 ? 14.156 -15.453 1.58 1 98.06 123 TYR B O 1
ATOM 2235 N N . PHE B 1 124 ? 15.812 -14.31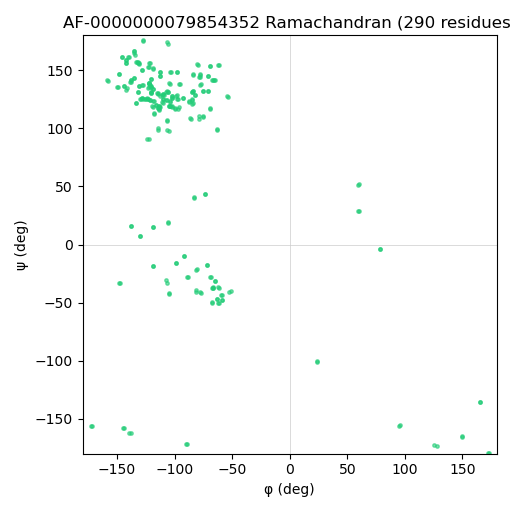2 2.59 1 95 124 PHE B N 1
ATOM 2236 C CA . PHE B 1 124 ? 16.922 -14.93 1.867 1 95 124 PHE B CA 1
ATOM 2237 C C . PHE B 1 124 ? 17.75 -15.797 2.799 1 95 124 PHE B C 1
ATOM 2239 O O . PHE B 1 124 ? 17.438 -15.922 3.984 1 95 124 PHE B O 1
ATOM 2246 N N . LYS B 1 125 ? 18.656 -16.484 2.365 1 90.12 125 LYS B N 1
ATOM 2247 C CA . LYS B 1 125 ? 19.469 -17.391 3.176 1 90.12 125 LYS B CA 1
ATOM 2248 C C . LYS B 1 125 ? 20.047 -16.656 4.387 1 90.12 125 LYS B C 1
ATOM 2250 O O . LYS B 1 125 ? 19.969 -17.156 5.512 1 90.12 125 LYS B O 1
ATOM 2255 N N . HIS B 1 126 ? 20.516 -15.406 4.258 1 90.38 126 HIS B N 1
ATOM 2256 C CA . HIS B 1 126 ? 21.172 -14.773 5.395 1 90.38 126 HIS B CA 1
ATOM 2257 C C . HIS B 1 126 ? 20.734 -13.32 5.547 1 90.38 126 HIS B C 1
ATOM 2259 O O . HIS B 1 126 ? 21.406 -12.523 6.203 1 90.38 126 HIS B O 1
ATOM 2265 N N . LYS B 1 127 ? 19.656 -12.992 4.898 1 93.62 127 LYS B N 1
ATOM 2266 C CA . LYS B 1 127 ? 19.203 -11.609 4.977 1 93.62 127 LYS B CA 1
ATOM 2267 C C . LYS B 1 127 ? 17.688 -11.516 4.879 1 93.62 127 LYS B C 1
ATOM 2269 O O . LYS B 1 127 ? 17.047 -12.398 4.301 1 93.62 127 LYS B O 1
ATOM 2274 N N . ILE B 1 128 ? 17.203 -10.617 5.535 1 96.81 128 ILE B N 1
ATOM 2275 C CA . ILE B 1 128 ? 15.781 -10.281 5.457 1 96.81 128 ILE B CA 1
ATOM 2276 C C . ILE B 1 128 ? 15.602 -8.898 4.828 1 96.81 128 ILE B C 1
ATOM 2278 O O . ILE B 1 128 ? 16.281 -7.945 5.219 1 96.81 128 ILE B O 1
ATOM 2282 N N . LYS B 1 129 ? 14.789 -8.844 3.848 1 97.44 129 LYS B N 1
ATOM 2283 C CA . LYS B 1 129 ? 14.492 -7.57 3.203 1 97.44 129 LYS B CA 1
ATOM 2284 C C . LYS B 1 129 ? 12.992 -7.266 3.264 1 97.44 129 LYS B C 1
ATOM 2286 O O . LYS B 1 129 ? 12.18 -8.164 3.471 1 97.44 129 LYS B O 1
ATOM 2291 N N . GLU B 1 130 ? 12.68 -6.016 3.168 1 98.19 130 GLU B N 1
ATOM 2292 C CA . GLU B 1 130 ? 11.273 -5.637 3.012 1 98.19 130 GLU B CA 1
ATOM 2293 C C . GLU B 1 130 ? 10.844 -5.711 1.549 1 98.19 130 GLU B C 1
ATOM 2295 O O . GLU B 1 130 ? 11.656 -5.484 0.646 1 98.19 130 GLU B O 1
ATOM 2300 N N . PHE B 1 131 ? 9.617 -6.059 1.352 1 98.69 131 PHE B N 1
ATOM 2301 C CA . PHE B 1 131 ? 9.102 -6.027 -0.012 1 98.69 131 PHE B CA 1
ATOM 2302 C C . PHE B 1 131 ? 7.762 -5.297 -0.068 1 98.69 131 PHE B C 1
ATOM 2304 O O . PHE B 1 131 ? 7.066 -5.188 0.944 1 98.69 131 PHE B O 1
ATOM 2311 N N . THR B 1 132 ? 7.406 -4.773 -1.18 1 98.75 132 THR B N 1
ATOM 2312 C CA . THR B 1 132 ? 6.07 -4.344 -1.572 1 98.75 132 THR B CA 1
ATOM 2313 C C . THR B 1 132 ? 5.715 -4.875 -2.959 1 98.75 132 THR B C 1
ATOM 2315 O O . THR B 1 132 ? 6.523 -4.797 -3.885 1 98.75 132 THR B O 1
ATOM 2318 N N . ILE B 1 133 ? 4.57 -5.449 -3.08 1 98.88 133 ILE B N 1
ATOM 2319 C CA . ILE B 1 133 ? 3.988 -5.809 -4.367 1 98.88 133 ILE B CA 1
ATOM 2320 C C . ILE B 1 133 ? 2.789 -4.91 -4.664 1 98.88 133 ILE B C 1
ATOM 2322 O O . ILE B 1 133 ? 1.891 -4.773 -3.828 1 98.88 133 ILE B O 1
ATOM 2326 N N . GLU B 1 134 ? 2.809 -4.293 -5.75 1 98.56 134 GLU B N 1
ATOM 2327 C CA . GLU B 1 134 ? 1.684 -3.506 -6.25 1 98.56 134 GLU B CA 1
ATOM 2328 C C . GLU B 1 134 ? 1.103 -4.117 -7.52 1 98.56 134 GLU B C 1
ATOM 2330 O O . GLU B 1 134 ? 1.785 -4.199 -8.547 1 98.56 134 GLU B O 1
ATOM 2335 N N . LEU B 1 135 ? -0.131 -4.523 -7.453 1 98.19 135 LEU B N 1
ATOM 2336 C CA . LEU B 1 135 ? -0.809 -5.117 -8.602 1 98.19 135 LEU B CA 1
ATOM 2337 C C . LEU B 1 135 ? -1.946 -4.223 -9.086 1 98.19 135 LEU B C 1
ATOM 2339 O O . LEU B 1 135 ? -2.869 -3.92 -8.32 1 98.19 135 LEU B O 1
ATOM 2343 N N . TYR B 1 136 ? -1.867 -3.777 -10.266 1 96.94 136 TYR B N 1
ATOM 2344 C CA . TYR B 1 136 ? -2.959 -3.059 -10.906 1 96.94 136 TYR B CA 1
ATOM 2345 C C . TYR B 1 136 ? -3.793 -3.996 -11.773 1 96.94 136 TYR B C 1
ATOM 2347 O O . TYR B 1 136 ? -3.283 -4.582 -12.734 1 96.94 136 TYR B O 1
ATOM 2355 N N . HIS B 1 137 ? -5.094 -4.16 -11.438 1 96 137 HIS B N 1
ATOM 2356 C CA . HIS B 1 137 ? -5.887 -5.172 -12.125 1 96 137 HIS B CA 1
ATOM 2357 C C . HIS B 1 137 ? -7.324 -4.703 -12.328 1 96 137 HIS B C 1
ATOM 2359 O O . HIS B 1 137 ? -7.945 -4.172 -11.398 1 96 137 HIS B O 1
ATOM 2365 N N . PHE B 1 138 ? -7.82 -4.941 -13.484 1 93.25 138 PHE B N 1
ATOM 2366 C CA . PHE B 1 138 ? -9.156 -4.508 -13.859 1 93.25 138 PHE B CA 1
ATOM 2367 C C . PHE B 1 138 ? -10.195 -5.566 -13.492 1 93.25 138 PHE B C 1
ATOM 2369 O O . PHE B 1 138 ? -11.367 -5.246 -13.281 1 93.25 138 PHE B O 1
ATOM 2376 N N . GLY B 1 139 ? -9.695 -6.797 -13.484 1 92.5 139 GLY B N 1
ATOM 2377 C CA . GLY B 1 139 ? -10.586 -7.891 -13.141 1 92.5 139 GLY B CA 1
ATOM 2378 C C . GLY B 1 139 ? -10.625 -8.195 -11.656 1 92.5 139 GLY B C 1
ATOM 2379 O O . GLY B 1 139 ? -10.023 -7.477 -10.852 1 92.5 139 GLY B O 1
ATOM 2380 N N . ASP B 1 140 ? -11.273 -9.258 -11.289 1 92.5 140 ASP B N 1
ATOM 2381 C CA . ASP B 1 140 ? -11.523 -9.602 -9.891 1 92.5 140 ASP B CA 1
ATOM 2382 C C . ASP B 1 140 ? -10.273 -10.203 -9.242 1 92.5 140 ASP B C 1
ATOM 2384 O O . ASP B 1 140 ? -9.445 -10.805 -9.922 1 92.5 140 ASP B O 1
ATOM 2388 N N . MET B 1 141 ? -10.117 -9.922 -7.984 1 94.5 141 MET B N 1
ATOM 2389 C CA . MET B 1 141 ? -9.297 -10.758 -7.117 1 94.5 141 MET B CA 1
ATOM 2390 C C . MET B 1 141 ? -10.094 -11.938 -6.574 1 94.5 141 MET B C 1
ATOM 2392 O O . MET B 1 141 ? -11.188 -11.75 -6.027 1 94.5 141 MET B O 1
ATOM 2396 N N . ILE B 1 142 ? -9.555 -13.133 -6.668 1 95.62 142 ILE B N 1
ATOM 2397 C CA . ILE B 1 142 ? -10.312 -14.328 -6.312 1 95.62 142 ILE B CA 1
ATOM 2398 C C . ILE B 1 142 ? -9.484 -15.195 -5.359 1 95.62 142 ILE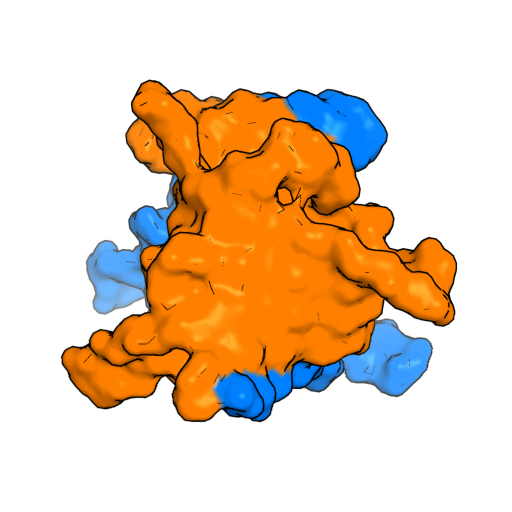 B C 1
ATOM 2400 O O . ILE B 1 142 ? -8.336 -15.531 -5.648 1 95.62 142 ILE B O 1
ATOM 2404 N N . PHE B 1 143 ? -10.07 -15.5 -4.242 1 96.06 143 PHE B N 1
ATOM 2405 C CA . PHE B 1 143 ? -9.523 -16.547 -3.377 1 96.06 143 PHE B CA 1
ATOM 2406 C C . PHE B 1 143 ? -10 -17.922 -3.822 1 96.06 143 PHE B C 1
ATOM 2408 O O . PHE B 1 143 ? -11.203 -18.172 -3.916 1 96.06 143 PHE B O 1
ATOM 2415 N N . LEU B 1 144 ? -9.102 -18.75 -4.125 1 96.56 144 LEU B N 1
ATOM 2416 C CA . LEU B 1 144 ? -9.398 -20.141 -4.43 1 96.56 144 LEU B CA 1
ATOM 2417 C C . LEU B 1 144 ? -8.961 -21.062 -3.287 1 96.56 144 LEU B C 1
ATOM 2419 O O . LEU B 1 144 ? -7.766 -21.266 -3.082 1 96.56 144 LEU B O 1
ATOM 2423 N N . THR B 1 145 ? -9.891 -21.578 -2.514 1 94.69 145 THR B N 1
ATOM 2424 C CA . THR B 1 145 ? -9.547 -22.344 -1.323 1 94.69 145 THR B CA 1
ATOM 2425 C C . THR B 1 145 ? -9.93 -23.812 -1.501 1 94.69 145 THR B C 1
ATOM 2427 O O . THR B 1 145 ? -10.859 -24.141 -2.244 1 94.69 145 THR B O 1
ATOM 2430 N N . GLU B 1 146 ? -9.125 -24.734 -0.842 1 88.75 146 GLU B N 1
ATOM 2431 C CA . GLU B 1 146 ? -9.359 -26.172 -0.911 1 88.75 146 GLU B CA 1
ATOM 2432 C C . GLU B 1 146 ? -10.414 -26.609 0.1 1 88.75 146 GLU B C 1
ATOM 2434 O O . GLU B 1 146 ? -10.672 -27.797 0.27 1 88.75 146 GLU B O 1
ATOM 2439 N N . ILE B 1 147 ? -11.5 -25.922 0.363 1 69.31 147 ILE B N 1
ATOM 2440 C CA . ILE B 1 147 ? -12.531 -26.438 1.265 1 69.31 147 ILE B CA 1
ATOM 2441 C C . ILE B 1 147 ? -13.477 -27.359 0.499 1 69.31 147 ILE B C 1
ATOM 2443 O O . ILE B 1 147 ? -13.742 -27.141 -0.685 1 69.31 147 ILE B O 1
#

Foldseek 3Di:
DDDDDDDDDDDDQWDLAQWWWWAKDWAQDPDDQFTKIKTATPQATWGDDDVDIDGFHWIKMAAGWGQVPKKKWWWDADDDPHHDIDTDIGRPVVVNVVDGTWTFGWHDWDDDDQKIKTWDWTDDPPDITIMMIIIRGPDDMDIGTPD/DDDDDDDDDDDDQWDLAQWWWWAKDWAQDPDDQFTKIKTATPQATWGDDDVDIDGFHWIKMAAGWGQVPKKKWWWDADDDPHHDIDTDIGRPVVVNVVDGTWTFGWHDWDDDDQKIKTWDWTDDPPDITIMMIIIRGPDDMDIGTPD